Protein AF-A0A4Y2H5T5-F1 (afdb_monomer_lite)

Secondary structure (DSSP, 8-state):
------------TTS---HHHHHHHHHHHHHHHHHHHHHHHHHHHHTS---HHHHHHHHHHHHHHHHHHHHH-HHHHHHHHHHHHHTTSHHHHHHHHHHHHHHHIIIIIHHHHHHHHHHHHHHHHHHHHHHHHHHHHHHHHHHHHHHHHHHHHHHHHHHHHHHHHHHHHHHHHHHHHHHHHHHHHHHHHHHHHHHHHHHHHH--HHHHHHHHHHHHHHHHHHHHGGGGGGGHHHHHHGGGGGGGG-SSHHHHHHHHHHHHHTT-

InterPro domains:
  IPR051856 Cell Surface Receptor and E3 Ligase Protein [PTHR21041] (10-246)

Organism: Araneus ventricosus (NCBI:txid182803)

Foldseek 3Di:
DDDDDDDPPPPDVQDDDPPVVLQVQLVVQLVVLQVVLVVQLCCCCPLVVDDNVVSVVVSVVSSVVRNVCSNPPSVSVNVVVVVVVCCVPPVVVVVVVVSVVSNCVVPVVVVVVVVVVVVVVVVVVVVVVVVVVVVVVVCVVCVVVVVVVVVVVVVVVVVVVVVVVVVVVVVVVVVVVVVVVVVVVVVVVVVVVVQVVCCVVQNAQLVNLLVVLVVVLVVLCVPCPPPSVVSVVSVVVNVVSVVSVDDPPPVVVVVVVVVVVVVD

pLDDT: mean 83.96, std 14.98, range [32.62, 98.38]

Sequence (264 aa):
MLPGHRSGVSRRPCLAGSFENLTLRSFLGFLLGLLLTTAIFFFLLYQLNCSPRITTFICCVLGVILTNGLAFKPEVRCIVLLALPSLFSSRGRTVLIAYTYILVMSGPVKNALRNANVLVNSLNCGQEIVIKQTKAIMKSIFAPLIAIVDVMRDILKALKEFARMMKEAFIAIRDLFLEIINAIKVVFQWLHSIVEVCTSKYGSPYQRCTKAFDDAIDDCEQKMGVFKFLCQIVTAVKFVCEIARSEYTEFVIFLTWELLIFLF

Structure (mmCIF, N/CA/C/O backbone):
data_AF-A0A4Y2H5T5-F1
#
_entry.id   AF-A0A4Y2H5T5-F1
#
loop_
_atom_site.group_PDB
_atom_site.id
_atom_site.type_symbol
_atom_site.label_atom_id
_atom_site.label_alt_id
_atom_site.label_comp_id
_atom_site.label_asym_id
_atom_site.label_entity_id
_atom_site.label_seq_id
_atom_site.pdbx_PDB_ins_code
_atom_site.Cartn_x
_atom_site.Cartn_y
_atom_site.Cartn_z
_atom_site.occupancy
_atom_site.B_iso_or_equiv
_atom_site.auth_seq_id
_atom_site.auth_comp_id
_atom_site.auth_asym_id
_atom_site.auth_atom_id
_atom_site.pdbx_PDB_model_num
ATOM 1 N N . MET A 1 1 ? 51.300 40.132 -73.624 1.00 33.47 1 MET A N 1
ATOM 2 C CA . MET A 1 1 ? 52.346 39.669 -72.688 1.00 33.47 1 MET A CA 1
ATOM 3 C C . MET A 1 1 ? 51.657 39.126 -71.438 1.00 33.47 1 MET A C 1
ATOM 5 O O . MET A 1 1 ? 50.679 39.717 -71.010 1.00 33.47 1 MET A O 1
ATOM 9 N N . LEU A 1 2 ? 52.108 37.941 -71.011 1.00 37.66 2 LEU A N 1
ATOM 10 C CA . LEU A 1 2 ? 51.620 36.967 -70.002 1.00 37.66 2 LEU A CA 1
ATOM 11 C C . LEU A 1 2 ? 51.353 37.522 -68.577 1.00 37.66 2 LEU A C 1
ATOM 13 O O . LEU A 1 2 ? 51.737 38.664 -68.344 1.00 37.66 2 LEU A O 1
ATOM 17 N N . PRO A 1 3 ? 50.894 36.720 -67.572 1.00 46.16 3 PRO A N 1
ATOM 18 C CA . PRO A 1 3 ? 50.358 35.330 -67.556 1.00 46.16 3 PRO A CA 1
ATOM 19 C C . PRO A 1 3 ? 49.021 35.204 -66.754 1.00 46.16 3 PRO A C 1
ATOM 21 O O . PRO A 1 3 ? 48.697 36.032 -65.919 1.00 46.16 3 PRO A O 1
ATOM 24 N N . GLY A 1 4 ? 48.136 34.227 -66.984 1.00 39.31 4 GLY A N 1
ATOM 25 C CA . GLY A 1 4 ? 48.247 32.854 -66.471 1.00 39.31 4 GLY A CA 1
ATOM 26 C C . GLY A 1 4 ? 47.478 32.633 -65.153 1.00 39.31 4 GLY A C 1
ATOM 27 O O . GLY A 1 4 ? 48.103 32.467 -64.109 1.00 39.31 4 GLY A O 1
ATOM 28 N N . HIS A 1 5 ? 46.137 32.558 -65.184 1.00 32.62 5 HIS A N 1
ATOM 29 C CA . HIS A 1 5 ? 45.378 32.067 -64.024 1.00 32.62 5 HIS A CA 1
ATOM 30 C C . HIS A 1 5 ? 45.248 30.545 -64.096 1.00 32.62 5 HIS A C 1
ATOM 32 O O . HIS A 1 5 ? 44.400 29.968 -64.774 1.00 32.62 5 HIS A O 1
ATOM 38 N N . ARG A 1 6 ? 46.201 29.923 -63.408 1.00 38.50 6 ARG A N 1
ATOM 39 C CA . ARG A 1 6 ? 46.376 28.495 -63.183 1.00 38.50 6 ARG A CA 1
ATOM 40 C C . ARG A 1 6 ? 45.054 27.848 -62.758 1.00 38.50 6 ARG A C 1
ATOM 42 O O . ARG A 1 6 ? 44.401 28.289 -61.814 1.00 38.50 6 ARG A O 1
ATOM 49 N N . SER A 1 7 ? 44.708 26.785 -63.471 1.00 36.09 7 SER A N 1
ATOM 50 C CA . SER A 1 7 ? 43.613 25.858 -63.227 1.00 36.09 7 SER A CA 1
ATOM 51 C C . SER A 1 7 ? 43.514 25.513 -61.741 1.00 36.09 7 SER A C 1
ATOM 53 O O . SER A 1 7 ? 44.379 24.830 -61.188 1.00 36.09 7 SER A O 1
ATOM 55 N N . GLY A 1 8 ? 42.450 25.982 -61.091 1.00 34.34 8 GLY A N 1
ATOM 56 C CA . GLY A 1 8 ? 42.058 25.524 -59.767 1.00 34.34 8 GLY A CA 1
ATOM 57 C C . GLY A 1 8 ? 41.593 24.079 -59.870 1.00 34.34 8 GLY A C 1
ATOM 58 O O . GLY A 1 8 ? 40.408 23.810 -60.046 1.00 34.34 8 GLY A O 1
ATOM 59 N N . VAL A 1 9 ? 42.540 23.142 -59.805 1.00 40.91 9 VAL A N 1
ATOM 60 C CA . VAL A 1 9 ? 42.274 21.716 -59.623 1.00 40.91 9 VAL A CA 1
ATOM 61 C C . VAL A 1 9 ? 41.577 21.567 -58.274 1.00 40.91 9 VAL A C 1
ATOM 63 O O . VAL A 1 9 ? 42.212 21.406 -57.233 1.00 40.91 9 VAL A O 1
ATOM 66 N N . SER A 1 10 ? 40.248 21.647 -58.290 1.00 41.16 10 SER A N 1
ATOM 67 C CA . SER A 1 10 ? 39.410 21.127 -57.220 1.00 41.16 10 SER A CA 1
ATOM 68 C C . SER A 1 10 ? 39.734 19.639 -57.117 1.00 41.16 10 SER A C 1
ATOM 70 O O . SER A 1 10 ? 39.324 18.836 -57.959 1.00 41.16 10 SER A O 1
ATOM 72 N N . ARG A 1 11 ? 40.570 19.274 -56.137 1.00 48.78 11 ARG A N 1
ATOM 73 C CA . ARG A 1 11 ? 40.927 17.885 -55.838 1.00 48.78 11 ARG A CA 1
ATOM 74 C C . ARG A 1 11 ? 39.678 17.173 -55.322 1.00 48.78 11 ARG A C 1
ATOM 76 O O . ARG A 1 11 ? 39.472 17.047 -54.120 1.00 48.78 11 ARG A O 1
ATOM 83 N N . ARG A 1 12 ? 38.830 16.711 -56.242 1.00 57.84 12 ARG A N 1
ATOM 84 C CA . ARG A 1 12 ? 37.750 15.772 -55.934 1.00 57.84 12 ARG A CA 1
ATOM 85 C C . ARG A 1 12 ? 38.397 14.493 -55.376 1.00 57.84 12 ARG A C 1
ATOM 87 O O . ARG A 1 12 ? 39.287 13.955 -56.041 1.00 57.84 12 ARG A O 1
ATOM 94 N N . PRO A 1 13 ? 37.958 13.959 -54.221 1.00 53.84 13 PRO A N 1
ATOM 95 C CA . PRO A 1 13 ? 38.494 12.716 -53.643 1.00 53.84 13 PRO A CA 1
ATOM 96 C C . PRO A 1 13 ? 38.423 11.495 -54.583 1.00 53.84 13 PRO A C 1
ATOM 98 O O . PRO A 1 13 ? 39.094 10.494 -54.353 1.00 53.84 13 PRO A O 1
ATOM 101 N N . CYS A 1 14 ? 37.621 11.592 -55.648 1.00 59.56 14 CYS A N 1
ATOM 102 C CA . CYS A 1 14 ? 37.202 10.495 -56.516 1.00 59.56 14 CYS A CA 1
ATOM 103 C C . CYS A 1 14 ? 37.887 10.463 -57.898 1.00 59.56 14 CYS A C 1
ATOM 105 O O . CYS A 1 14 ? 37.489 9.655 -58.730 1.00 59.56 14 CYS 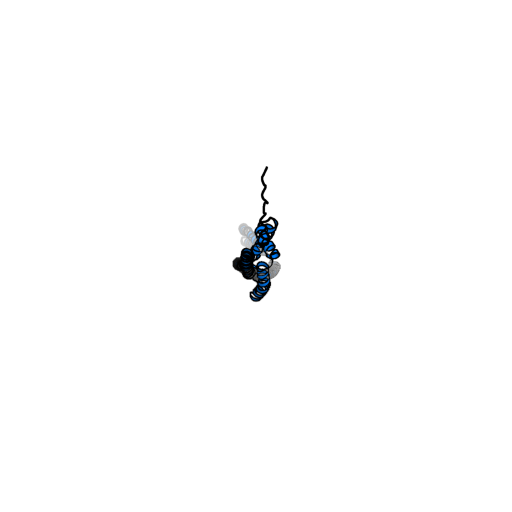A O 1
ATOM 107 N N . LEU A 1 15 ? 38.864 11.335 -58.195 1.00 60.47 15 LEU A N 1
ATOM 108 C CA . LEU A 1 15 ? 39.529 11.323 -59.510 1.00 60.47 15 LEU A CA 1
ATOM 109 C C . LEU A 1 15 ? 40.672 10.292 -59.574 1.00 60.47 15 LEU A C 1
ATOM 111 O O . LEU A 1 15 ? 41.395 10.108 -58.586 1.00 60.47 15 LEU A O 1
ATOM 115 N N . ALA A 1 16 ? 40.846 9.664 -60.744 1.00 56.44 16 ALA A N 1
ATOM 116 C CA . ALA A 1 16 ? 41.915 8.708 -61.035 1.00 56.44 16 ALA A CA 1
ATOM 117 C C . ALA A 1 16 ? 43.299 9.360 -60.850 1.00 56.44 16 ALA A C 1
ATOM 119 O O . ALA A 1 16 ? 43.597 10.389 -61.453 1.00 56.44 16 ALA A O 1
ATOM 120 N N . GLY A 1 17 ? 44.116 8.789 -59.961 1.00 61.81 17 GLY A N 1
ATOM 121 C CA . GLY A 1 17 ? 45.504 9.198 -59.725 1.00 61.81 17 GLY A CA 1
ATOM 122 C C . GLY A 1 17 ? 46.498 8.190 -60.308 1.00 61.81 17 GLY A C 1
ATOM 123 O O . GLY A 1 17 ? 46.091 7.200 -60.907 1.00 61.81 17 GLY A O 1
ATOM 124 N N . SER A 1 18 ? 47.796 8.423 -60.090 1.00 68.94 18 SER A N 1
ATOM 125 C CA . SER A 1 18 ? 48.860 7.444 -60.381 1.00 68.94 18 SER A CA 1
ATOM 126 C C . SER A 1 18 ? 48.595 6.082 -59.706 1.00 68.94 18 SER A C 1
ATOM 128 O O . SER A 1 18 ? 47.898 6.024 -58.688 1.00 68.94 18 SER A O 1
ATOM 130 N N . PHE A 1 19 ? 49.167 4.998 -60.241 1.00 68.31 19 PHE A N 1
ATOM 131 C CA . PHE A 1 19 ? 48.976 3.615 -59.772 1.00 68.31 19 PHE A CA 1
ATOM 132 C C . PHE A 1 19 ? 49.226 3.451 -58.260 1.00 68.31 19 PHE A C 1
ATOM 134 O O . PHE A 1 19 ? 48.427 2.831 -57.560 1.00 68.31 19 PHE A O 1
ATOM 141 N N . GLU A 1 20 ? 50.256 4.106 -57.720 1.00 73.00 20 GLU A N 1
ATOM 142 C CA . GLU A 1 20 ? 50.589 4.089 -56.284 1.00 73.00 20 GLU A CA 1
ATOM 143 C C . GLU A 1 20 ? 49.472 4.680 -55.405 1.00 73.00 20 GLU A C 1
ATOM 145 O O . GLU A 1 20 ? 49.125 4.147 -54.350 1.00 73.00 20 GLU A O 1
ATOM 150 N N . ASN A 1 21 ? 48.845 5.761 -55.871 1.00 77.94 21 ASN A N 1
ATOM 151 C CA . ASN A 1 21 ? 47.750 6.436 -55.175 1.00 77.94 21 ASN A CA 1
ATOM 152 C C . ASN A 1 21 ? 46.460 5.596 -55.222 1.00 77.94 21 ASN A C 1
ATOM 154 O O . ASN A 1 21 ? 45.664 5.623 -54.285 1.00 77.94 21 ASN A O 1
ATOM 158 N N . LEU A 1 22 ? 46.254 4.813 -56.287 1.00 78.31 22 LEU A N 1
ATOM 159 C CA . LEU A 1 22 ? 45.119 3.896 -56.389 1.00 78.31 22 LEU A CA 1
ATOM 160 C C . LEU A 1 22 ? 45.234 2.745 -55.380 1.00 78.31 22 LEU A C 1
ATOM 162 O O . LEU A 1 22 ? 44.272 2.479 -54.656 1.00 78.31 22 LEU A O 1
ATOM 166 N N . THR A 1 23 ? 46.406 2.112 -55.287 1.00 81.88 23 THR A N 1
ATOM 167 C CA . THR A 1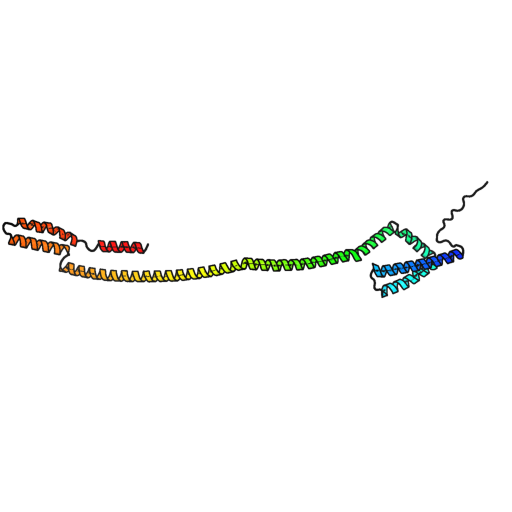 23 ? 46.669 1.012 -54.343 1.00 81.88 23 THR A CA 1
ATOM 168 C C . THR A 1 23 ? 46.519 1.474 -52.894 1.00 81.88 23 THR A C 1
ATOM 170 O O . THR A 1 23 ? 45.797 0.844 -52.118 1.00 81.88 23 THR A O 1
ATOM 173 N N . LEU A 1 24 ? 47.092 2.633 -52.548 1.00 85.44 24 LEU A N 1
ATOM 174 C CA . LEU A 1 24 ? 46.975 3.218 -51.209 1.00 85.44 24 LEU A CA 1
ATOM 175 C C . LEU A 1 24 ? 45.513 3.522 -50.832 1.00 85.44 24 LEU A C 1
ATOM 177 O O . LEU A 1 24 ? 45.068 3.195 -49.733 1.00 85.44 24 LEU A O 1
ATOM 181 N N . ARG A 1 25 ? 44.729 4.107 -51.749 1.00 84.12 25 ARG A N 1
ATOM 182 C CA . ARG A 1 25 ? 43.304 4.416 -51.517 1.00 84.12 25 ARG A CA 1
ATOM 183 C C . ARG A 1 25 ? 42.445 3.168 -51.360 1.00 84.12 25 ARG A C 1
ATOM 185 O O . ARG A 1 25 ? 41.471 3.201 -50.614 1.00 84.12 25 ARG A O 1
ATOM 192 N N . SER A 1 26 ? 42.745 2.103 -52.098 1.00 86.44 26 SER A N 1
ATOM 193 C CA . SER A 1 26 ? 42.028 0.825 -51.999 1.00 86.44 26 SER A CA 1
ATOM 194 C C . SER A 1 26 ? 42.320 0.130 -50.672 1.00 86.44 26 SER A C 1
ATOM 196 O O . SER A 1 26 ? 41.392 -0.333 -50.016 1.00 86.44 26 SER A O 1
ATOM 198 N N . PHE A 1 27 ? 43.576 0.161 -50.221 1.00 90.00 27 PHE A N 1
ATOM 199 C CA . PHE A 1 27 ? 43.967 -0.341 -48.905 1.00 90.00 27 PHE A CA 1
ATOM 200 C C . PHE A 1 27 ? 43.304 0.443 -47.760 1.00 90.00 27 PHE A C 1
ATOM 202 O O . PHE A 1 27 ? 42.704 -0.150 -46.865 1.00 90.00 27 PHE A O 1
ATOM 209 N N . LEU A 1 28 ? 43.320 1.780 -47.828 1.00 89.19 28 LEU A N 1
ATOM 210 C CA . LEU A 1 28 ? 42.624 2.645 -46.866 1.00 89.19 28 LEU A CA 1
ATOM 211 C C . LEU A 1 28 ? 41.106 2.412 -46.865 1.00 89.19 28 LEU A C 1
ATOM 213 O O . LEU A 1 28 ? 40.489 2.383 -45.804 1.00 89.19 28 LEU A O 1
ATOM 217 N N . GLY A 1 29 ? 40.503 2.217 -48.041 1.00 90.06 29 GLY A N 1
ATOM 218 C CA . GLY A 1 29 ? 39.084 1.887 -48.173 1.00 90.06 29 GLY A CA 1
ATOM 219 C C . GLY A 1 29 ? 38.732 0.536 -47.548 1.00 90.06 29 GLY A C 1
ATOM 220 O O . GLY A 1 29 ? 37.745 0.439 -46.824 1.00 90.06 29 GLY A O 1
ATOM 221 N N . PHE A 1 30 ? 39.564 -0.485 -47.762 1.00 91.94 30 PHE A N 1
ATOM 222 C CA . PHE A 1 30 ? 39.400 -1.802 -47.146 1.00 91.94 30 PHE A CA 1
ATOM 223 C C . PHE A 1 30 ? 39.485 -1.734 -45.613 1.00 91.94 30 PHE A C 1
ATOM 225 O O . PHE A 1 30 ? 38.595 -2.237 -44.926 1.00 91.94 30 PHE A O 1
ATOM 232 N N . LEU A 1 31 ? 40.498 -1.041 -45.077 1.00 93.38 31 LEU A N 1
ATOM 233 C CA . LEU A 1 31 ? 40.640 -0.786 -43.639 1.00 93.38 31 LEU A CA 1
ATOM 234 C C . LEU A 1 31 ? 39.423 -0.049 -43.068 1.00 93.38 31 LEU A C 1
ATOM 236 O O . LEU A 1 31 ? 38.877 -0.460 -42.046 1.00 93.38 31 LEU A O 1
ATOM 240 N N . LEU A 1 32 ? 38.956 1.004 -43.746 1.00 91.19 32 LEU A N 1
ATOM 241 C CA . LEU A 1 32 ? 37.763 1.748 -43.338 1.00 91.19 32 LEU A CA 1
ATOM 242 C C . LEU A 1 32 ? 36.509 0.861 -43.352 1.00 91.19 32 LEU A C 1
ATOM 244 O O . LEU A 1 32 ? 35.698 0.933 -42.432 1.00 91.19 32 LEU A O 1
ATOM 248 N N . GLY A 1 33 ? 36.361 -0.006 -44.353 1.00 92.81 33 GLY A N 1
ATOM 249 C CA . GLY A 1 33 ? 35.264 -0.969 -44.430 1.00 92.81 33 GLY A CA 1
ATOM 250 C C . GLY A 1 33 ? 35.284 -1.989 -43.286 1.00 92.81 33 GLY A C 1
ATOM 251 O O . GLY A 1 33 ? 34.231 -2.281 -42.715 1.00 92.81 33 GLY A O 1
ATOM 252 N N . LEU A 1 34 ? 36.466 -2.488 -42.903 1.00 93.81 34 LEU A N 1
ATOM 253 C CA . LEU A 1 34 ? 36.627 -3.397 -41.760 1.00 93.81 34 LEU A CA 1
ATOM 254 C C . LEU A 1 34 ? 36.276 -2.703 -40.441 1.00 93.81 34 LEU A C 1
ATOM 256 O O . LEU A 1 34 ? 35.528 -3.255 -39.632 1.00 93.81 34 LEU A O 1
ATOM 260 N N . LEU A 1 35 ? 36.757 -1.473 -40.244 1.00 94.12 35 LEU A N 1
ATOM 261 C CA . LEU A 1 35 ? 36.432 -0.664 -39.068 1.00 94.12 35 LEU A CA 1
ATOM 262 C C . LEU A 1 35 ? 34.927 -0.381 -38.970 1.00 94.12 35 LEU A C 1
ATOM 264 O O . LEU A 1 35 ? 34.340 -0.581 -37.908 1.00 94.12 35 LEU A O 1
ATOM 268 N N . LEU A 1 36 ? 34.279 0.019 -40.070 1.00 91.31 36 LEU A N 1
ATOM 269 C CA . LEU A 1 36 ? 32.835 0.279 -40.103 1.00 91.31 36 LEU A CA 1
ATOM 270 C C . LEU A 1 36 ? 32.016 -0.983 -39.816 1.00 91.31 36 LEU A C 1
ATOM 272 O O . LEU A 1 36 ? 31.077 -0.936 -39.027 1.00 91.31 36 LEU A O 1
ATOM 276 N N . THR A 1 37 ? 32.392 -2.118 -40.404 1.00 94.19 37 THR A N 1
ATOM 277 C CA . THR A 1 37 ? 31.732 -3.410 -40.149 1.00 94.19 37 THR A CA 1
ATOM 278 C C . THR A 1 37 ? 31.844 -3.801 -38.679 1.00 94.19 37 THR A C 1
ATOM 280 O O . THR A 1 37 ? 30.862 -4.222 -38.068 1.00 94.19 37 THR A O 1
ATOM 283 N N . THR A 1 38 ? 33.025 -3.605 -38.093 1.00 92.69 38 THR A N 1
ATOM 284 C CA . THR A 1 38 ? 33.278 -3.873 -36.675 1.00 92.69 38 THR A CA 1
ATOM 285 C C . THR A 1 38 ? 32.429 -2.955 -35.791 1.00 92.69 38 THR A C 1
ATOM 287 O O . THR A 1 38 ? 31.764 -3.428 -34.874 1.00 92.69 38 THR A O 1
ATOM 290 N N . ALA A 1 39 ? 32.357 -1.657 -36.102 1.00 91.75 39 ALA A N 1
ATOM 291 C CA . ALA A 1 39 ? 31.503 -0.708 -35.386 1.00 91.75 39 ALA A CA 1
ATOM 292 C C . ALA A 1 39 ? 30.010 -1.084 -35.463 1.00 91.75 39 ALA A C 1
ATOM 294 O O . ALA A 1 39 ? 29.318 -1.043 -34.446 1.00 91.75 39 ALA A O 1
ATOM 295 N N . ILE A 1 40 ? 29.520 -1.509 -36.635 1.00 90.31 40 ILE A N 1
ATOM 296 C CA . ILE A 1 40 ? 28.140 -1.991 -36.820 1.00 90.31 40 ILE A CA 1
ATOM 297 C C . ILE A 1 40 ? 27.888 -3.263 -35.997 1.00 90.31 40 ILE A C 1
ATOM 299 O O . ILE A 1 40 ? 26.839 -3.383 -35.370 1.00 90.31 40 ILE A O 1
ATOM 303 N N . PHE A 1 41 ? 28.845 -4.191 -35.944 1.00 91.75 41 PHE A N 1
ATOM 304 C CA . PHE A 1 41 ? 28.740 -5.409 -35.137 1.00 91.75 41 PHE A CA 1
ATOM 305 C C . PHE A 1 41 ? 28.596 -5.101 -33.640 1.00 91.75 41 PHE A C 1
ATOM 307 O O . PHE A 1 41 ? 27.660 -5.583 -32.999 1.00 91.75 41 PHE A O 1
ATOM 314 N N . PHE A 1 42 ? 29.460 -4.236 -33.096 1.00 90.38 42 PHE A N 1
ATOM 315 C CA . PHE A 1 42 ? 29.348 -3.774 -31.709 1.00 90.38 42 PHE A CA 1
ATOM 316 C C . PHE A 1 42 ? 28.023 -3.037 -31.465 1.00 90.38 42 PHE A C 1
ATOM 318 O O . PHE A 1 42 ? 27.354 -3.272 -30.462 1.00 90.38 42 PHE A O 1
ATOM 325 N N . PHE A 1 43 ? 27.589 -2.190 -32.396 1.00 87.69 43 PHE A N 1
ATOM 326 C CA . PHE A 1 43 ? 26.316 -1.486 -32.285 1.00 87.69 43 PHE A CA 1
ATOM 327 C C . PHE A 1 43 ? 25.116 -2.444 -32.204 1.00 87.69 43 PHE A C 1
ATOM 329 O O . PHE A 1 43 ? 24.282 -2.319 -31.310 1.00 87.69 43 PHE A O 1
ATOM 336 N N . LEU A 1 44 ? 25.036 -3.431 -33.098 1.00 88.06 44 LEU A N 1
ATOM 337 C CA . LEU A 1 44 ? 23.929 -4.390 -33.133 1.00 88.06 44 LEU A CA 1
ATOM 338 C C . LEU A 1 44 ? 23.901 -5.308 -31.903 1.00 88.06 44 LEU A C 1
ATOM 340 O O . LEU A 1 44 ? 22.822 -5.607 -31.388 1.00 88.06 44 LEU A O 1
ATOM 344 N N . LEU A 1 45 ? 25.071 -5.733 -31.414 1.00 89.12 45 LEU A N 1
ATOM 345 C CA . LEU A 1 45 ? 25.162 -6.555 -30.207 1.00 89.12 45 LEU A CA 1
ATOM 346 C C . LEU A 1 45 ? 24.812 -5.778 -28.940 1.00 89.12 45 LEU A C 1
ATOM 348 O O . LEU A 1 45 ? 24.022 -6.259 -28.137 1.00 89.12 45 LEU A O 1
ATOM 352 N N . TYR A 1 46 ? 25.394 -4.595 -28.744 1.00 84.31 46 TYR A N 1
ATOM 353 C CA . TYR A 1 46 ? 25.287 -3.895 -27.465 1.00 84.31 46 TYR A CA 1
ATOM 354 C C . TYR A 1 46 ? 24.090 -2.942 -27.394 1.00 84.31 46 TYR A C 1
ATOM 356 O O . TYR A 1 46 ? 23.464 -2.852 -26.343 1.00 84.31 46 TYR A O 1
ATOM 364 N N . GLN A 1 47 ? 23.743 -2.253 -28.488 1.00 83.12 47 GLN A N 1
ATOM 365 C CA . GLN A 1 47 ? 22.670 -1.248 -28.479 1.00 83.12 47 GLN A CA 1
ATOM 366 C C . GLN A 1 47 ? 21.308 -1.834 -28.842 1.00 83.12 47 GLN A C 1
ATOM 368 O O . GLN A 1 47 ? 20.305 -1.500 -28.214 1.00 83.12 47 GLN A O 1
ATOM 373 N N . LEU A 1 48 ? 21.263 -2.721 -29.841 1.00 79.38 48 LEU A N 1
ATOM 374 C CA . LEU A 1 48 ? 20.022 -3.394 -30.246 1.00 79.38 48 LEU A CA 1
ATOM 375 C C . LEU A 1 48 ? 19.787 -4.720 -29.512 1.00 79.38 48 LEU A C 1
ATOM 377 O O . LEU A 1 48 ? 18.687 -5.264 -29.598 1.00 79.38 48 LEU A O 1
ATOM 381 N N . ASN A 1 49 ? 20.788 -5.223 -28.778 1.00 83.38 49 ASN A N 1
ATOM 382 C CA . ASN A 1 49 ? 20.718 -6.464 -28.003 1.00 83.38 49 ASN A CA 1
ATOM 383 C C . ASN A 1 49 ? 20.205 -7.658 -28.834 1.00 83.38 49 ASN A C 1
ATOM 385 O O . ASN A 1 49 ? 19.442 -8.505 -28.362 1.00 83.38 49 ASN A O 1
ATOM 389 N N . CYS A 1 50 ? 20.581 -7.689 -30.116 1.00 81.31 50 CYS A N 1
ATOM 390 C CA . CYS A 1 50 ? 20.205 -8.759 -31.027 1.00 81.31 50 CYS A CA 1
ATOM 391 C C . CYS A 1 50 ? 20.942 -10.057 -30.676 1.00 81.31 50 CYS A C 1
ATOM 393 O O . CYS A 1 50 ? 22.067 -10.047 -30.176 1.00 81.31 50 CY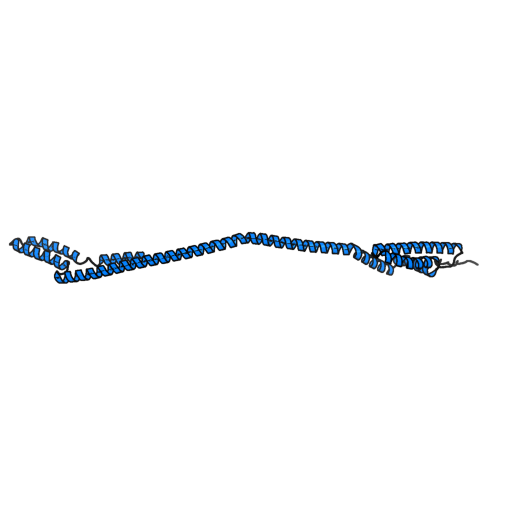S A O 1
ATOM 395 N N . SER A 1 51 ? 20.325 -11.198 -31.003 1.00 90.38 51 SER A N 1
ATOM 396 C CA . SER A 1 51 ? 20.947 -12.510 -30.800 1.00 90.38 51 SER A CA 1
ATOM 397 C C . SER A 1 51 ? 22.315 -12.585 -31.495 1.00 90.38 51 SER A C 1
ATOM 399 O O . SER A 1 51 ? 22.397 -12.278 -32.690 1.00 90.38 51 SER A O 1
ATOM 401 N N . PRO A 1 52 ? 23.375 -13.060 -30.812 1.00 89.38 52 PRO A N 1
ATOM 402 C CA . PRO A 1 52 ? 24.734 -13.034 -31.349 1.00 89.38 52 PRO A CA 1
ATOM 403 C C . PRO A 1 52 ? 24.876 -13.826 -32.651 1.00 89.38 52 PRO A C 1
ATOM 405 O O . PRO A 1 52 ? 25.633 -13.435 -33.531 1.00 89.38 52 PRO A O 1
ATOM 408 N N . ARG A 1 53 ? 24.092 -14.897 -32.827 1.00 90.50 53 ARG A N 1
ATOM 409 C CA . ARG A 1 53 ? 24.098 -15.700 -34.060 1.00 90.50 53 ARG A CA 1
ATOM 410 C C . ARG A 1 53 ? 23.578 -14.925 -35.273 1.00 90.50 53 ARG A C 1
ATOM 412 O O . ARG A 1 53 ? 24.172 -14.999 -36.344 1.00 90.50 53 ARG A O 1
ATOM 419 N N . ILE A 1 54 ? 22.495 -14.168 -35.100 1.00 89.88 54 ILE A N 1
ATOM 420 C CA . ILE A 1 54 ? 21.874 -13.386 -36.178 1.00 89.88 54 ILE A CA 1
ATOM 421 C C . ILE A 1 54 ? 22.761 -12.185 -36.518 1.00 89.88 54 ILE A C 1
ATOM 423 O O . ILE A 1 54 ? 23.017 -11.921 -37.692 1.00 89.88 54 ILE A O 1
ATOM 427 N N . THR A 1 55 ? 23.290 -11.506 -35.497 1.00 92.94 55 THR A N 1
ATOM 428 C CA . THR A 1 55 ? 24.185 -10.358 -35.675 1.00 92.94 55 THR A CA 1
ATOM 429 C C . THR A 1 55 ? 25.452 -10.736 -36.436 1.00 92.94 55 THR A C 1
ATOM 431 O O . THR A 1 55 ? 25.807 -10.051 -37.392 1.00 92.94 55 THR A O 1
ATOM 434 N N . THR A 1 56 ? 26.096 -11.857 -36.090 1.00 92.25 56 THR A N 1
ATOM 435 C CA . THR A 1 56 ? 27.273 -12.347 -36.824 1.00 92.25 56 THR A CA 1
ATOM 436 C C . THR A 1 56 ? 26.940 -12.644 -38.282 1.00 92.25 56 THR A C 1
ATOM 438 O O . THR A 1 56 ? 27.667 -12.201 -39.165 1.00 92.25 56 THR A O 1
ATOM 441 N N . PHE A 1 57 ? 25.825 -13.326 -38.563 1.00 93.88 57 PHE A N 1
ATOM 442 C CA . PHE A 1 57 ? 25.424 -13.633 -39.938 1.00 93.88 57 PHE A CA 1
ATOM 443 C C . PHE A 1 57 ? 25.208 -12.363 -40.781 1.00 93.88 57 PHE A C 1
ATOM 445 O O . PHE A 1 57 ? 25.772 -12.235 -41.868 1.00 93.88 57 PHE A O 1
ATOM 452 N N . ILE A 1 58 ? 24.461 -11.388 -40.252 1.00 92.00 58 ILE A N 1
ATOM 453 C CA . ILE A 1 58 ? 24.201 -10.106 -40.924 1.00 92.00 58 ILE A CA 1
ATOM 454 C C . ILE A 1 58 ? 25.506 -9.330 -41.149 1.00 92.00 58 ILE A C 1
ATOM 456 O O . ILE A 1 58 ? 25.749 -8.840 -42.252 1.00 92.00 58 ILE A O 1
ATOM 460 N N . CYS A 1 59 ? 26.369 -9.242 -40.134 1.00 93.69 59 CYS A N 1
ATOM 461 C CA . CYS A 1 59 ? 27.645 -8.537 -40.236 1.00 93.69 59 CYS A CA 1
ATOM 462 C C . CYS A 1 59 ? 28.643 -9.232 -41.165 1.00 93.69 59 CYS A C 1
ATOM 464 O O . CYS A 1 59 ? 29.413 -8.538 -41.817 1.00 93.69 59 CYS A O 1
ATOM 466 N N . CYS A 1 60 ? 28.625 -10.561 -41.285 1.00 94.19 60 CYS A N 1
ATOM 467 C CA . CYS A 1 60 ? 29.438 -11.266 -42.275 1.00 94.19 60 CYS A CA 1
ATOM 468 C C . CYS A 1 60 ? 29.017 -10.887 -43.700 1.00 94.19 60 CYS A C 1
ATOM 470 O O . CYS A 1 60 ? 29.861 -10.493 -44.502 1.00 94.19 60 CYS A O 1
ATOM 472 N N . VAL A 1 61 ? 27.715 -10.939 -44.005 1.00 94.75 61 VAL A N 1
ATOM 473 C CA . VAL A 1 61 ? 27.196 -10.605 -45.343 1.00 94.75 61 VAL A CA 1
ATOM 474 C C . VAL A 1 61 ? 27.425 -9.127 -45.668 1.00 94.75 61 VAL A C 1
ATOM 476 O O . VAL A 1 61 ? 28.036 -8.801 -46.687 1.00 94.75 61 VAL A O 1
ATOM 479 N N . LEU A 1 62 ? 26.997 -8.219 -44.785 1.00 93.25 62 LEU A N 1
ATOM 480 C CA . LEU A 1 62 ? 27.187 -6.777 -44.976 1.00 93.25 62 LEU A CA 1
ATOM 481 C C . LEU A 1 62 ? 28.664 -6.385 -44.964 1.00 93.25 62 LEU A C 1
ATOM 483 O O . LEU A 1 62 ? 29.068 -5.508 -45.720 1.00 93.25 62 LEU A O 1
ATOM 487 N N . GLY A 1 63 ? 29.474 -7.045 -44.141 1.00 94.06 63 GLY A N 1
ATOM 488 C CA . GLY A 1 63 ? 30.898 -6.783 -44.012 1.00 94.06 63 GLY A CA 1
ATOM 489 C C . GLY A 1 63 ? 31.663 -7.098 -45.281 1.00 94.06 63 GLY A C 1
ATOM 490 O O . GLY A 1 63 ? 32.449 -6.272 -45.736 1.00 94.06 63 GLY A O 1
ATOM 491 N N . VAL A 1 64 ? 31.387 -8.242 -45.911 1.00 93.94 64 VAL A N 1
ATOM 492 C CA . VAL A 1 64 ? 31.973 -8.589 -47.213 1.00 93.94 64 VAL A CA 1
ATOM 493 C C . VAL A 1 64 ? 31.571 -7.558 -48.270 1.00 93.94 64 VAL A C 1
ATOM 495 O O . VAL A 1 64 ? 32.424 -7.093 -49.022 1.00 93.94 64 VAL A O 1
ATOM 498 N N . ILE A 1 65 ? 30.305 -7.133 -48.302 1.00 93.19 65 ILE A N 1
ATOM 499 C CA . ILE A 1 65 ? 29.825 -6.140 -49.276 1.00 93.19 65 ILE A CA 1
ATOM 500 C C . ILE A 1 65 ? 30.481 -4.769 -49.046 1.00 93.19 65 ILE A C 1
ATOM 502 O O . ILE A 1 65 ? 30.976 -4.155 -49.993 1.00 93.19 65 ILE A O 1
ATOM 506 N N . LEU A 1 66 ? 30.521 -4.289 -47.801 1.00 91.69 66 LEU A N 1
ATOM 507 C CA . LEU A 1 66 ? 31.075 -2.981 -47.443 1.00 91.69 66 LEU A CA 1
ATOM 508 C C . LEU A 1 66 ? 32.590 -2.930 -47.644 1.00 91.69 66 LEU A C 1
ATOM 510 O O . LEU A 1 66 ? 33.089 -1.996 -48.267 1.00 91.69 66 LEU A O 1
ATOM 514 N N . THR A 1 67 ? 33.327 -3.934 -47.170 1.00 93.50 67 THR A N 1
ATOM 515 C CA . THR A 1 67 ? 34.792 -3.981 -47.309 1.00 93.50 67 THR A CA 1
ATOM 516 C C . THR A 1 67 ? 35.214 -4.014 -48.770 1.00 93.50 67 THR A C 1
ATOM 518 O O . THR A 1 67 ? 36.013 -3.178 -49.186 1.00 93.50 67 THR A O 1
ATOM 521 N N . ASN A 1 68 ? 34.626 -4.897 -49.582 1.00 91.56 68 ASN A N 1
ATOM 522 C CA . ASN A 1 68 ? 34.941 -4.976 -51.009 1.00 91.56 68 ASN A CA 1
ATOM 523 C C . ASN A 1 68 ? 34.432 -3.748 -51.783 1.00 91.56 68 ASN A C 1
ATOM 525 O O . ASN A 1 68 ? 35.123 -3.240 -52.669 1.00 91.56 68 ASN A O 1
ATOM 529 N N . GLY A 1 69 ? 33.261 -3.211 -51.426 1.00 91.12 69 GLY A N 1
ATOM 530 C CA . GLY A 1 69 ? 32.713 -1.992 -52.020 1.00 91.12 69 GLY A CA 1
ATOM 531 C C . GLY A 1 69 ? 33.630 -0.786 -51.807 1.00 91.12 69 GLY A C 1
ATOM 532 O O . GLY A 1 69 ? 33.981 -0.101 -52.768 1.00 91.12 69 GLY A O 1
ATOM 533 N N . LEU A 1 70 ? 34.102 -0.573 -50.577 1.00 89.75 70 LEU A N 1
ATOM 534 C CA . LEU A 1 70 ? 35.063 0.484 -50.260 1.00 89.75 70 LEU A CA 1
ATOM 535 C C . LEU A 1 70 ? 36.473 0.179 -50.785 1.00 89.75 70 LEU A C 1
ATOM 537 O O . LEU A 1 70 ? 37.234 1.110 -51.025 1.00 89.75 70 LEU A O 1
ATOM 541 N N . ALA A 1 71 ? 36.841 -1.083 -51.000 1.00 90.25 71 ALA A N 1
ATOM 542 C CA . ALA A 1 71 ? 38.165 -1.456 -51.496 1.00 90.25 71 ALA A CA 1
ATOM 543 C C . ALA A 1 71 ? 38.305 -1.383 -53.017 1.00 90.25 71 ALA A C 1
ATOM 545 O O . ALA A 1 71 ? 39.416 -1.181 -53.491 1.00 90.25 71 ALA A O 1
ATOM 546 N N . PHE A 1 72 ? 37.222 -1.485 -53.799 1.00 87.38 72 PHE A N 1
ATOM 547 C CA . PHE A 1 72 ? 37.308 -1.551 -55.269 1.00 87.38 72 PHE A CA 1
ATOM 548 C C . PHE A 1 72 ? 36.435 -0.529 -56.006 1.00 87.38 72 PHE A C 1
ATOM 550 O O . PHE A 1 72 ? 36.828 -0.080 -57.080 1.00 87.38 72 PHE A O 1
ATOM 557 N N . LYS A 1 73 ? 35.300 -0.086 -55.442 1.00 88.69 73 LYS A N 1
ATOM 558 C CA . LYS A 1 73 ? 34.376 0.823 -56.144 1.00 88.69 73 LYS A CA 1
ATOM 559 C C . LYS A 1 73 ? 34.549 2.285 -55.701 1.00 88.69 73 LYS A C 1
ATOM 561 O O . LYS A 1 73 ? 34.272 2.603 -54.544 1.00 88.69 73 LYS A O 1
ATOM 566 N N . PRO A 1 74 ? 34.959 3.209 -56.593 1.00 81.19 74 PRO A N 1
ATOM 567 C CA . PRO A 1 74 ? 35.163 4.615 -56.230 1.00 81.19 74 PRO A CA 1
ATOM 568 C C . PRO A 1 74 ? 33.855 5.329 -55.855 1.00 81.19 74 PRO A C 1
ATOM 570 O O . PRO A 1 74 ? 33.854 6.159 -54.951 1.00 81.19 74 PRO A O 1
ATOM 573 N N . GLU A 1 75 ? 32.733 4.966 -56.479 1.00 84.38 75 GLU A N 1
ATOM 574 C CA . GLU A 1 75 ? 31.403 5.515 -56.173 1.00 84.38 75 GLU A CA 1
ATOM 575 C C . GLU A 1 75 ? 31.000 5.246 -54.717 1.00 84.38 75 GLU A C 1
ATOM 577 O O . GLU A 1 75 ? 30.638 6.165 -53.983 1.00 84.38 75 GLU A O 1
ATOM 582 N N . VAL A 1 76 ? 31.153 3.994 -54.272 1.00 85.94 76 VAL A N 1
ATOM 583 C CA . VAL A 1 76 ? 30.830 3.559 -52.906 1.00 85.94 76 VAL A CA 1
ATOM 584 C C . VAL A 1 76 ? 31.724 4.266 -51.889 1.00 85.94 76 VAL A C 1
ATOM 586 O O . VAL A 1 76 ? 31.227 4.794 -50.894 1.00 85.94 76 VAL A O 1
ATOM 589 N N . ARG A 1 77 ? 33.035 4.352 -52.159 1.00 86.06 77 ARG A N 1
ATOM 590 C CA . ARG A 1 77 ? 33.977 5.097 -51.306 1.00 86.06 77 ARG A CA 1
ATOM 591 C C . ARG A 1 77 ? 33.550 6.544 -51.122 1.00 86.06 77 ARG A C 1
ATOM 593 O O . ARG A 1 77 ? 33.567 7.043 -50.001 1.00 86.06 77 ARG A O 1
ATOM 600 N N . CYS A 1 78 ? 33.177 7.215 -52.208 1.00 84.00 78 CYS A N 1
ATOM 601 C CA . CYS A 1 78 ? 32.825 8.625 -52.162 1.00 84.00 78 CYS A CA 1
ATOM 602 C C . CYS A 1 78 ? 31.516 8.863 -51.409 1.00 84.00 78 CYS A C 1
ATOM 604 O O . CYS A 1 78 ? 31.471 9.771 -50.584 1.00 84.00 78 CYS A O 1
ATOM 606 N N . ILE A 1 79 ? 30.499 8.018 -51.603 1.00 86.56 79 ILE A N 1
ATOM 607 C CA . ILE A 1 79 ? 29.244 8.091 -50.839 1.00 86.56 79 ILE A CA 1
ATOM 608 C C . ILE A 1 79 ? 29.512 7.925 -49.338 1.00 86.56 79 ILE A C 1
ATOM 610 O O . ILE A 1 79 ? 29.034 8.730 -48.545 1.00 86.56 79 ILE A O 1
ATOM 614 N N . VAL A 1 80 ? 30.315 6.936 -48.935 1.00 85.44 80 VAL A N 1
ATOM 615 C CA . VAL A 1 80 ? 30.592 6.675 -47.512 1.00 85.44 80 VAL A CA 1
ATOM 616 C C . VAL A 1 80 ? 31.486 7.752 -46.884 1.00 85.44 80 VAL A C 1
ATOM 618 O O . VAL A 1 80 ? 31.226 8.190 -45.764 1.00 85.44 80 VAL A O 1
ATOM 621 N N . LEU A 1 81 ? 32.486 8.259 -47.612 1.00 83.25 81 LEU A N 1
ATOM 622 C CA . LEU A 1 81 ? 33.314 9.385 -47.158 1.00 83.25 81 LEU A CA 1
ATOM 623 C C . LEU A 1 81 ? 32.519 10.692 -47.040 1.00 83.25 81 LEU A C 1
ATOM 625 O O . LEU A 1 81 ? 32.827 11.498 -46.169 1.00 83.25 81 LEU A O 1
ATOM 629 N N . LEU A 1 82 ? 31.499 10.896 -47.881 1.00 84.94 82 LEU A N 1
ATOM 630 C CA . LEU A 1 82 ? 30.556 12.017 -47.780 1.00 84.94 82 LEU A CA 1
ATOM 631 C C . LEU A 1 82 ? 29.497 11.794 -46.692 1.00 84.94 82 LEU A C 1
ATOM 633 O O . LEU A 1 82 ? 28.997 12.766 -46.123 1.00 84.94 82 LEU A O 1
ATOM 637 N N . ALA A 1 83 ? 29.185 10.540 -46.357 1.00 83.06 83 ALA A N 1
ATOM 638 C CA . ALA A 1 83 ? 28.251 10.215 -45.288 1.00 83.06 83 ALA A CA 1
ATOM 639 C C . ALA A 1 83 ? 28.771 10.699 -43.922 1.00 83.06 83 ALA A C 1
ATOM 641 O O . ALA A 1 83 ? 28.002 11.274 -43.154 1.00 83.06 83 ALA A O 1
ATOM 642 N N . LEU A 1 84 ? 30.076 10.567 -43.657 1.00 79.75 84 LEU A N 1
ATOM 643 C CA . LEU A 1 84 ? 30.714 11.022 -42.412 1.00 79.75 84 LEU A CA 1
ATOM 644 C C . LEU A 1 84 ? 30.456 12.510 -42.087 1.00 79.75 84 LEU A C 1
ATOM 646 O O . LEU A 1 84 ? 29.892 12.790 -41.029 1.00 79.75 84 LEU A O 1
ATOM 650 N N . PRO A 1 85 ? 30.784 13.484 -42.959 1.00 81.31 85 PRO A N 1
ATOM 651 C CA . PRO A 1 85 ? 30.460 14.886 -42.710 1.00 81.31 85 PRO A CA 1
ATOM 652 C C . PRO A 1 85 ? 28.949 15.158 -42.774 1.00 81.31 85 PRO A C 1
ATOM 654 O O . PRO A 1 85 ? 28.468 16.075 -42.109 1.00 81.31 85 PRO A O 1
ATOM 657 N N . SER A 1 86 ? 28.170 14.355 -43.513 1.00 81.94 86 SER A N 1
ATOM 658 C CA . SER A 1 86 ? 26.711 14.524 -43.582 1.00 81.94 86 SER A CA 1
ATOM 659 C C . SER A 1 86 ? 25.986 14.206 -42.266 1.00 81.94 86 SER A C 1
ATOM 661 O O . SER A 1 86 ? 24.921 14.773 -42.019 1.00 81.94 86 SER A O 1
ATOM 663 N N . LEU A 1 87 ? 26.577 13.395 -41.377 1.00 80.69 87 LEU A N 1
ATOM 664 C CA . LEU A 1 87 ? 26.046 13.152 -40.026 1.00 80.69 87 LEU A CA 1
ATOM 665 C C . LEU A 1 87 ? 25.999 14.432 -39.177 1.00 80.69 87 LEU A C 1
ATOM 667 O O . LEU A 1 87 ? 25.126 14.576 -38.324 1.00 80.69 87 LEU A O 1
ATOM 671 N N . PHE A 1 88 ? 26.883 15.393 -39.454 1.00 82.81 88 PHE A N 1
ATOM 672 C CA . PHE A 1 88 ? 26.912 16.693 -38.778 1.00 82.81 88 PHE A CA 1
ATOM 673 C C . PHE A 1 88 ? 26.017 17.752 -39.442 1.00 82.81 88 PHE A C 1
ATOM 675 O O . PHE A 1 88 ? 25.858 18.855 -38.907 1.00 82.81 88 PHE A O 1
ATOM 682 N N . SER A 1 89 ? 25.399 17.421 -40.580 1.00 90.44 89 SER A N 1
ATOM 683 C CA . SER A 1 89 ? 24.414 18.266 -41.261 1.00 90.44 89 SER A CA 1
ATOM 684 C C . SER A 1 89 ? 23.088 18.330 -40.490 1.00 90.44 89 SER A C 1
ATOM 686 O O . SER A 1 89 ? 22.831 17.518 -39.602 1.00 90.44 89 SER A O 1
ATOM 688 N N . SER A 1 90 ? 22.202 19.265 -40.850 1.00 88.00 90 SER A N 1
ATOM 689 C CA . SER A 1 90 ? 20.869 19.409 -40.241 1.00 88.00 90 SER A CA 1
ATOM 690 C C . SER A 1 90 ? 20.069 18.102 -40.265 1.00 88.00 90 SER A C 1
ATOM 692 O O . SER A 1 90 ? 19.497 17.719 -39.249 1.00 88.00 90 SER A O 1
ATOM 694 N N . ARG A 1 91 ? 20.104 17.370 -41.388 1.00 87.75 91 ARG A N 1
ATOM 695 C CA . ARG A 1 91 ? 19.447 16.058 -41.529 1.00 87.75 91 ARG A CA 1
ATOM 696 C C . ARG A 1 91 ? 20.109 14.968 -40.681 1.00 87.75 91 ARG A C 1
ATOM 698 O O . ARG A 1 91 ? 19.413 14.146 -40.094 1.00 87.75 91 ARG A O 1
ATOM 705 N N . GLY A 1 92 ? 21.439 14.976 -40.587 1.00 86.62 92 GLY A N 1
ATOM 706 C CA . GLY A 1 92 ? 22.192 14.027 -39.765 1.00 86.62 92 GLY A CA 1
ATOM 707 C C . GLY A 1 92 ? 21.921 14.200 -38.268 1.00 86.62 92 GLY A C 1
ATOM 708 O O . GLY A 1 92 ? 21.717 13.215 -37.561 1.00 86.62 92 GLY A O 1
ATOM 709 N N . ARG A 1 93 ? 21.785 15.449 -37.798 1.00 89.31 93 ARG A N 1
ATOM 710 C CA . ARG A 1 93 ? 21.392 15.754 -36.411 1.00 89.31 93 ARG A CA 1
ATOM 711 C C . ARG A 1 93 ? 20.036 15.156 -36.046 1.00 89.31 93 ARG A C 1
ATOM 713 O O . ARG A 1 93 ? 19.904 14.622 -34.951 1.00 89.31 93 ARG A O 1
ATOM 720 N N . THR A 1 94 ? 19.052 15.189 -36.945 1.00 92.06 94 THR A N 1
ATOM 721 C CA . THR A 1 94 ? 17.743 14.556 -36.709 1.00 92.06 94 THR A CA 1
ATOM 722 C C . THR A 1 94 ? 17.876 13.050 -36.480 1.00 92.06 94 THR A C 1
ATOM 724 O O . THR A 1 94 ? 17.272 12.517 -35.551 1.00 92.06 94 THR A O 1
ATOM 727 N N . VAL A 1 95 ? 18.712 12.369 -37.270 1.00 89.69 95 VAL A N 1
ATOM 728 C CA . VAL A 1 95 ? 18.984 10.931 -37.101 1.00 89.69 95 VAL A CA 1
ATOM 729 C C . VAL A 1 95 ? 19.700 10.656 -35.776 1.00 89.69 95 VAL A C 1
ATOM 731 O O . VAL A 1 95 ? 19.318 9.734 -35.060 1.00 89.69 95 VAL A O 1
ATOM 734 N N . LEU A 1 96 ? 20.688 11.477 -35.405 1.00 89.38 96 LEU A N 1
ATOM 735 C CA . LEU A 1 96 ? 21.383 11.354 -34.119 1.00 89.38 96 LEU A CA 1
ATOM 736 C C . LEU A 1 96 ? 20.440 11.562 -32.928 1.00 89.38 96 LEU A C 1
ATOM 738 O O . LEU A 1 96 ? 20.520 10.821 -31.955 1.00 89.38 96 LEU A O 1
ATOM 742 N N . ILE A 1 97 ? 19.516 12.522 -33.006 1.00 91.81 97 ILE A N 1
ATOM 743 C CA . ILE A 1 97 ? 18.508 12.754 -31.961 1.00 91.81 97 ILE A CA 1
ATOM 744 C C . ILE A 1 97 ? 17.564 11.550 -31.841 1.00 91.81 97 ILE A C 1
ATOM 746 O O . ILE A 1 97 ? 17.305 11.089 -30.729 1.00 91.81 97 ILE A O 1
ATOM 750 N N . ALA A 1 98 ? 17.090 11.003 -32.965 1.00 91.88 98 ALA A N 1
ATOM 751 C CA . ALA A 1 98 ? 16.263 9.796 -32.962 1.00 91.88 98 ALA A CA 1
ATOM 752 C C . ALA A 1 98 ? 17.010 8.599 -32.349 1.00 91.88 98 ALA A C 1
ATOM 754 O O . ALA A 1 98 ? 16.448 7.853 -31.549 1.00 91.88 98 ALA A O 1
ATOM 755 N N . TYR A 1 99 ? 18.300 8.453 -32.656 1.00 88.50 99 TYR A N 1
ATOM 756 C CA . TYR A 1 99 ? 19.146 7.435 -32.046 1.00 88.50 99 TYR A CA 1
ATOM 757 C C . TYR A 1 99 ? 19.308 7.634 -30.529 1.00 88.50 99 TYR A C 1
ATOM 759 O O . TYR A 1 99 ? 19.141 6.682 -29.767 1.00 88.50 99 TYR A O 1
ATOM 767 N N . THR A 1 100 ? 19.541 8.864 -30.064 1.00 91.25 100 THR A N 1
ATOM 768 C CA . THR A 1 100 ? 19.592 9.183 -28.627 1.00 91.25 100 THR A CA 1
ATOM 769 C C . THR A 1 100 ? 18.291 8.807 -27.918 1.00 91.25 100 THR A C 1
ATOM 771 O O . THR A 1 100 ? 18.331 8.264 -26.817 1.00 91.25 100 THR A O 1
ATOM 774 N N . TYR A 1 101 ? 17.134 9.025 -28.548 1.00 92.38 101 TYR A N 1
ATOM 775 C CA . TYR A 1 101 ? 15.849 8.607 -27.985 1.00 92.38 101 TYR A CA 1
ATOM 776 C C . TYR A 1 101 ? 15.756 7.085 -27.808 1.00 92.38 101 TYR A C 1
ATOM 778 O O . TYR A 1 101 ? 15.338 6.616 -26.750 1.00 92.38 101 TYR A O 1
ATOM 786 N N . ILE A 1 102 ? 16.207 6.310 -28.802 1.00 89.38 102 ILE A N 1
ATOM 787 C CA . ILE A 1 102 ? 16.262 4.842 -28.714 1.00 89.38 102 ILE A CA 1
ATOM 788 C C . ILE A 1 102 ? 17.167 4.406 -27.554 1.00 89.38 102 ILE A C 1
ATOM 790 O O . ILE A 1 102 ? 16.776 3.548 -26.765 1.00 89.38 102 ILE A O 1
ATOM 794 N N . LEU A 1 103 ? 18.341 5.028 -27.397 1.00 88.50 103 LEU A N 1
ATOM 795 C CA . LEU A 1 103 ? 19.251 4.733 -26.283 1.00 88.50 103 LEU A CA 1
ATOM 796 C C . LEU A 1 103 ? 18.619 5.018 -24.917 1.00 88.50 103 LEU A C 1
ATOM 798 O O . LEU A 1 103 ? 18.709 4.200 -23.999 1.00 88.50 103 LEU A O 1
ATOM 802 N N . VAL A 1 104 ? 17.955 6.168 -24.784 1.00 93.56 104 VAL A N 1
ATOM 803 C CA . VAL A 1 104 ? 17.271 6.565 -23.548 1.00 93.56 104 VAL A CA 1
ATOM 804 C C . VAL A 1 104 ? 16.128 5.598 -23.222 1.00 93.56 104 VAL A C 1
ATOM 806 O O . VAL A 1 104 ? 15.965 5.210 -22.062 1.00 93.56 104 VAL A O 1
ATOM 809 N N . MET A 1 105 ? 15.380 5.157 -24.235 1.00 90.19 105 MET A N 1
ATOM 810 C CA . MET A 1 105 ? 14.287 4.198 -24.068 1.00 90.19 105 MET A CA 1
ATOM 811 C C . MET A 1 105 ? 14.773 2.807 -23.649 1.00 90.19 105 MET A C 1
ATOM 813 O O . MET A 1 105 ? 14.217 2.209 -22.726 1.00 90.19 105 MET A O 1
ATOM 817 N N . SER A 1 106 ? 15.837 2.305 -24.276 1.00 86.44 106 SER A N 1
ATOM 818 C CA . SER A 1 106 ? 16.353 0.957 -24.017 1.00 86.44 106 SER A CA 1
ATOM 819 C C . SER A 1 106 ? 17.036 0.803 -22.652 1.00 86.44 106 SER A C 1
ATOM 821 O O . SER A 1 106 ? 17.042 -0.301 -22.104 1.00 86.44 106 SER A O 1
ATOM 823 N N . GLY A 1 107 ? 17.591 1.880 -22.083 1.00 87.88 107 GLY A N 1
ATOM 824 C CA . GLY A 1 107 ? 18.296 1.851 -20.796 1.00 87.88 107 GLY A CA 1
ATOM 825 C C . GLY A 1 107 ? 17.565 2.612 -19.680 1.00 87.88 107 GLY A C 1
ATOM 826 O O . GLY A 1 107 ? 16.808 1.995 -18.922 1.00 87.88 107 GLY A O 1
ATOM 827 N N . PRO A 1 108 ? 17.789 3.936 -19.543 1.00 94.12 108 PRO A N 1
ATOM 828 C CA . PRO A 1 108 ? 17.253 4.745 -18.446 1.00 94.12 108 PRO A CA 1
ATOM 829 C C . PRO A 1 108 ? 15.742 4.621 -18.225 1.00 94.12 108 PRO A C 1
ATOM 831 O O . PRO A 1 108 ? 15.311 4.422 -17.089 1.00 94.12 108 PRO A O 1
ATOM 834 N N . VAL A 1 109 ? 14.932 4.690 -19.287 1.00 95.81 109 VAL A N 1
ATOM 835 C CA . VAL A 1 109 ? 13.464 4.636 -19.162 1.00 95.81 109 VAL A CA 1
ATOM 836 C C . VAL A 1 109 ? 13.010 3.269 -18.667 1.00 95.81 109 VAL A C 1
ATOM 838 O O . VAL A 1 109 ? 12.197 3.187 -17.748 1.00 95.81 109 VAL A O 1
ATOM 841 N N . LYS A 1 110 ? 13.578 2.183 -19.200 1.00 93.62 110 LYS A N 1
ATOM 842 C CA . LYS A 1 110 ? 13.290 0.824 -18.727 1.00 93.62 110 LYS A CA 1
ATOM 843 C C . LYS A 1 110 ? 13.625 0.653 -17.241 1.00 93.62 110 LYS A C 1
ATOM 845 O O . LYS A 1 110 ? 12.867 0.017 -16.510 1.00 93.62 110 LYS A O 1
ATOM 850 N N . ASN A 1 111 ? 14.728 1.243 -16.780 1.00 96.06 111 ASN A N 1
ATOM 851 C CA . ASN A 1 111 ? 15.102 1.229 -15.367 1.00 96.06 111 ASN A CA 1
ATOM 852 C C . ASN A 1 111 ? 14.127 2.041 -14.498 1.00 96.06 111 ASN A C 1
ATOM 854 O O . ASN A 1 111 ? 13.680 1.559 -13.458 1.00 96.06 111 ASN A O 1
ATOM 858 N N . ALA A 1 112 ? 13.741 3.238 -14.944 1.00 97.50 112 ALA A N 1
ATOM 859 C CA . ALA A 1 112 ? 12.753 4.061 -14.251 1.00 97.50 112 ALA A CA 1
ATOM 860 C C . ALA A 1 112 ? 11.397 3.343 -14.136 1.00 97.50 112 ALA A C 1
ATOM 862 O O . ALA A 1 112 ? 10.815 3.298 -13.054 1.00 97.50 112 ALA A O 1
ATOM 863 N N . LEU A 1 113 ? 10.939 2.696 -15.213 1.00 97.38 113 LEU A N 1
ATOM 864 C CA . LEU A 1 113 ? 9.721 1.881 -15.213 1.00 97.38 113 LEU A CA 1
ATOM 865 C C . LEU A 1 113 ? 9.826 0.678 -14.269 1.00 97.38 113 LEU A C 1
ATOM 867 O O . LEU A 1 113 ? 8.859 0.338 -13.589 1.00 97.38 113 LEU A O 1
ATOM 871 N N . ARG A 1 114 ? 10.994 0.032 -14.185 1.00 97.62 114 ARG A N 1
ATOM 872 C CA . ARG A 1 114 ? 11.224 -1.047 -13.216 1.00 97.62 114 ARG A CA 1
ATOM 873 C C . ARG A 1 114 ? 11.113 -0.535 -11.780 1.00 97.62 114 ARG A C 1
ATOM 875 O O . ARG A 1 114 ? 10.420 -1.156 -10.981 1.00 97.62 114 ARG A O 1
ATOM 882 N N . ASN A 1 115 ? 11.743 0.594 -11.467 1.00 97.88 115 ASN A N 1
ATOM 883 C CA . ASN A 1 115 ? 11.668 1.200 -10.137 1.00 97.88 115 ASN A CA 1
ATOM 884 C C . ASN A 1 115 ? 10.242 1.637 -9.791 1.00 97.88 115 ASN A C 1
ATOM 886 O O . ASN A 1 115 ? 9.801 1.414 -8.669 1.00 97.88 115 ASN A O 1
ATOM 890 N N . ALA A 1 116 ? 9.499 2.188 -10.753 1.00 98.19 116 ALA A N 1
ATOM 891 C CA . ALA A 1 116 ? 8.092 2.529 -10.574 1.00 98.19 116 ALA A CA 1
ATOM 892 C C . ALA A 1 116 ? 7.242 1.287 -10.259 1.00 98.19 116 ALA A C 1
ATOM 894 O O . ALA A 1 116 ? 6.450 1.315 -9.325 1.00 98.19 116 ALA A O 1
ATOM 895 N N . ASN A 1 117 ? 7.452 0.171 -10.964 1.00 98.19 117 ASN A N 1
ATOM 896 C CA . ASN A 1 117 ? 6.762 -1.086 -10.659 1.00 98.19 117 ASN A CA 1
ATOM 897 C C . ASN A 1 117 ? 7.106 -1.619 -9.260 1.00 98.19 117 ASN A C 1
ATOM 899 O O . ASN A 1 117 ? 6.217 -2.049 -8.530 1.00 98.19 117 ASN A O 1
ATOM 903 N N . VAL A 1 118 ? 8.381 -1.567 -8.860 1.00 98.31 118 VAL A N 1
ATOM 904 C CA . VAL A 1 118 ? 8.793 -1.947 -7.499 1.00 98.31 118 VAL A CA 1
ATOM 905 C C . VAL A 1 118 ? 8.138 -1.036 -6.461 1.00 98.31 118 VAL A C 1
ATOM 907 O O . VAL A 1 118 ? 7.621 -1.536 -5.469 1.00 98.31 118 VAL A O 1
ATOM 910 N N . LEU A 1 119 ? 8.100 0.276 -6.701 1.00 98.25 119 LEU A N 1
ATOM 911 C CA . LEU A 1 119 ? 7.420 1.236 -5.833 1.00 98.25 119 LEU A CA 1
ATOM 912 C C . LEU A 1 119 ? 5.929 0.911 -5.695 1.00 98.25 119 LEU A C 1
ATOM 914 O O . LEU A 1 119 ? 5.436 0.842 -4.575 1.00 98.25 119 LEU A O 1
ATOM 918 N N . VAL A 1 120 ? 5.224 0.667 -6.803 1.00 98.38 120 VAL A N 1
ATOM 919 C CA . VAL A 1 120 ? 3.799 0.292 -6.791 1.00 98.38 120 VAL A CA 1
ATOM 920 C C . VAL A 1 120 ? 3.576 -0.990 -5.985 1.00 98.38 120 VAL A C 1
ATOM 922 O O . VAL A 1 120 ? 2.687 -1.036 -5.139 1.00 98.38 120 VAL A O 1
ATOM 925 N N . ASN A 1 121 ? 4.420 -2.007 -6.166 1.00 98.00 121 ASN A N 1
ATOM 926 C CA . ASN A 1 121 ? 4.328 -3.246 -5.391 1.00 98.00 121 ASN A CA 1
ATOM 927 C C . ASN A 1 121 ? 4.587 -3.021 -3.893 1.00 98.00 121 ASN A C 1
ATOM 929 O O . ASN A 1 121 ? 3.866 -3.560 -3.053 1.00 98.00 121 ASN A O 1
ATOM 933 N N . SER A 1 122 ? 5.576 -2.193 -3.547 1.00 98.06 122 SER A N 1
ATOM 934 C CA . SER A 1 122 ? 5.860 -1.811 -2.160 1.00 98.06 122 SER A CA 1
ATOM 935 C C . SER A 1 122 ? 4.703 -1.034 -1.531 1.00 98.06 122 SER A C 1
ATOM 937 O O . SER A 1 122 ? 4.373 -1.267 -0.370 1.00 98.06 122 SER A O 1
ATOM 939 N N . LEU A 1 123 ? 4.053 -0.149 -2.292 1.00 98.12 123 LEU A N 1
ATOM 940 C CA . LEU A 1 123 ? 2.872 0.586 -1.842 1.00 98.12 123 LEU A CA 1
ATOM 941 C C . LEU A 1 123 ? 1.692 -0.353 -1.577 1.00 98.12 123 LEU A C 1
ATOM 943 O O . LEU A 1 123 ? 1.061 -0.224 -0.534 1.00 98.12 123 LEU A O 1
ATOM 947 N N . ASN A 1 124 ? 1.438 -1.327 -2.454 1.00 98.31 124 ASN A N 1
ATOM 948 C CA . ASN A 1 124 ? 0.382 -2.324 -2.245 1.00 98.31 124 ASN A CA 1
ATOM 949 C C . ASN A 1 124 ? 0.616 -3.137 -0.957 1.00 98.31 124 ASN A C 1
ATOM 951 O O . ASN A 1 124 ? -0.303 -3.320 -0.161 1.00 98.31 124 ASN A O 1
ATOM 955 N N . CYS A 1 125 ? 1.859 -3.566 -0.707 1.00 97.38 125 CYS A N 1
ATOM 956 C CA . CYS A 1 125 ? 2.228 -4.244 0.541 1.00 97.38 125 CYS A CA 1
ATOM 957 C C . CYS A 1 125 ? 2.041 -3.328 1.766 1.00 97.38 125 CYS A C 1
ATOM 959 O O . CYS A 1 125 ? 1.453 -3.730 2.771 1.00 97.38 125 CYS A O 1
ATOM 961 N N . GLY A 1 126 ? 2.478 -2.068 1.670 1.00 97.50 126 GLY A N 1
ATOM 962 C CA . GLY A 1 126 ? 2.287 -1.072 2.725 1.00 97.50 126 GLY A CA 1
ATOM 963 C C . GLY A 1 126 ? 0.810 -0.831 3.047 1.00 97.50 126 GLY A C 1
ATOM 964 O O . GLY A 1 126 ? 0.434 -0.794 4.217 1.00 97.50 126 GLY A O 1
ATOM 965 N N . GLN A 1 127 ? -0.045 -0.741 2.027 1.00 98.00 127 GLN A N 1
ATOM 966 C CA . GLN A 1 127 ? -1.494 -0.618 2.197 1.00 98.00 127 GLN A CA 1
ATOM 967 C C . GLN A 1 127 ? -2.088 -1.827 2.924 1.00 98.00 127 GLN A C 1
ATOM 969 O O . GLN A 1 127 ? -2.895 -1.651 3.837 1.00 98.00 127 GLN A O 1
ATOM 974 N N . GLU A 1 128 ? -1.669 -3.046 2.578 1.00 97.62 128 GLU A N 1
ATOM 975 C CA . GLU A 1 128 ? -2.143 -4.256 3.252 1.00 97.62 128 GLU A CA 1
ATOM 976 C C . GLU A 1 128 ? -1.749 -4.276 4.738 1.00 97.62 128 GLU A C 1
ATOM 978 O O . GLU A 1 128 ? -2.575 -4.606 5.595 1.00 97.62 128 GLU A O 1
ATOM 983 N N . ILE A 1 129 ? -0.514 -3.873 5.063 1.00 97.69 129 ILE A N 1
ATOM 984 C CA . ILE A 1 129 ? -0.040 -3.756 6.450 1.00 97.69 129 ILE A CA 1
ATOM 985 C C . ILE A 1 129 ? -0.885 -2.739 7.221 1.00 97.69 129 ILE A C 1
ATOM 987 O O . ILE A 1 129 ? -1.369 -3.059 8.309 1.00 97.69 129 ILE A O 1
ATOM 991 N N . VAL A 1 130 ? -1.106 -1.549 6.651 1.00 98.00 130 VAL A N 1
ATOM 992 C CA . VAL A 1 130 ? -1.912 -0.492 7.280 1.00 98.00 130 VAL A CA 1
ATOM 993 C C . VAL A 1 130 ? -3.333 -0.987 7.541 1.00 98.00 130 VAL A C 1
ATOM 995 O O . VAL A 1 130 ? -3.802 -0.900 8.670 1.00 98.00 130 VAL A O 1
ATOM 998 N N . ILE A 1 131 ? -3.998 -1.597 6.555 1.00 97.69 131 ILE A N 1
ATOM 999 C CA . ILE A 1 131 ? -5.361 -2.130 6.720 1.00 97.69 131 ILE A CA 1
ATOM 1000 C C . ILE A 1 131 ? -5.413 -3.180 7.838 1.00 97.69 131 ILE A C 1
ATOM 1002 O O . ILE A 1 131 ? -6.303 -3.133 8.695 1.00 97.69 131 ILE A O 1
ATOM 1006 N N . LYS A 1 132 ? -4.462 -4.124 7.863 1.00 97.50 132 LYS A N 1
ATOM 1007 C CA . LYS A 1 132 ? -4.406 -5.169 8.897 1.00 97.50 132 LYS A CA 1
ATOM 1008 C C . LYS A 1 132 ? -4.193 -4.576 10.291 1.00 97.50 132 LYS A C 1
ATOM 1010 O O . LYS A 1 132 ? -4.905 -4.958 11.221 1.00 97.50 132 LYS A O 1
ATOM 1015 N N . GLN A 1 133 ? -3.262 -3.634 10.438 1.00 97.50 133 GLN A N 1
ATOM 1016 C CA . GLN A 1 133 ? -2.988 -2.977 11.717 1.00 97.50 133 GLN A CA 1
ATOM 1017 C C . GLN A 1 133 ? -4.158 -2.110 12.181 1.00 97.50 133 GLN A C 1
ATOM 1019 O O . GLN A 1 133 ? -4.579 -2.229 13.331 1.00 97.50 133 GLN A O 1
ATOM 1024 N N . THR A 1 134 ? -4.750 -1.304 11.298 1.00 97.19 134 THR A N 1
ATOM 1025 C CA . THR A 1 134 ? -5.928 -0.493 11.624 1.00 97.19 134 THR A CA 1
ATOM 1026 C C . THR A 1 134 ? -7.083 -1.372 12.090 1.00 97.19 134 THR A C 1
ATOM 1028 O O . THR A 1 134 ? -7.705 -1.064 13.103 1.00 97.19 134 THR A O 1
ATOM 1031 N N . LYS A 1 135 ? -7.338 -2.509 11.428 1.00 97.00 135 LYS A N 1
ATOM 1032 C CA . LYS A 1 135 ? -8.372 -3.458 11.864 1.00 97.00 135 LYS A CA 1
ATOM 1033 C C . LYS A 1 135 ? -8.075 -4.043 13.246 1.00 97.00 135 LYS A C 1
ATOM 1035 O O . LYS A 1 135 ? -8.997 -4.190 14.047 1.00 97.00 135 LYS A O 1
ATOM 1040 N N . ALA A 1 136 ? -6.816 -4.373 13.535 1.00 96.56 136 ALA A N 1
ATOM 1041 C CA . ALA A 1 136 ? -6.413 -4.874 14.847 1.00 96.56 136 ALA A CA 1
ATOM 1042 C C . ALA A 1 136 ? -6.629 -3.821 15.947 1.00 96.56 136 ALA A C 1
ATOM 1044 O O . ALA A 1 136 ? -7.246 -4.126 16.968 1.00 96.56 136 ALA A O 1
ATOM 1045 N N . ILE A 1 137 ? -6.208 -2.576 15.706 1.00 96.12 137 ILE A N 1
ATOM 1046 C CA . ILE A 1 137 ? -6.422 -1.448 16.624 1.00 96.12 137 ILE A CA 1
ATOM 1047 C C . ILE A 1 137 ? -7.920 -1.212 16.833 1.00 96.12 137 ILE A C 1
ATOM 1049 O O . ILE A 1 137 ? -8.382 -1.156 17.968 1.00 96.12 137 ILE A O 1
ATOM 1053 N N . MET A 1 138 ? -8.701 -1.155 15.751 1.00 95.62 138 MET A N 1
ATOM 1054 C CA . MET A 1 138 ? -10.148 -0.952 15.808 1.00 95.62 138 MET A CA 1
ATOM 1055 C C . MET A 1 138 ? -10.831 -2.061 16.616 1.00 95.62 138 MET A C 1
ATOM 1057 O O . MET A 1 138 ? -11.622 -1.774 17.511 1.00 95.62 138 MET A O 1
ATOM 1061 N N . LYS A 1 139 ? -10.467 -3.328 16.385 1.00 96.00 139 LYS A N 1
ATOM 1062 C CA . LYS A 1 139 ? -10.963 -4.453 17.188 1.00 96.00 139 LYS A CA 1
ATOM 1063 C C . LYS A 1 139 ? -10.621 -4.280 18.669 1.00 96.00 139 LYS A C 1
ATOM 1065 O O . LYS A 1 139 ? -11.480 -4.525 19.506 1.00 96.00 139 LYS A O 1
ATOM 1070 N N . SER A 1 140 ? -9.405 -3.841 18.990 1.00 95.56 140 SER A N 1
ATOM 1071 C CA . SER A 1 140 ? -8.977 -3.629 20.375 1.00 95.56 140 SER A CA 1
ATOM 1072 C C . SER A 1 140 ? -9.714 -2.470 21.059 1.00 95.56 140 SER A C 1
ATOM 1074 O O . SER A 1 140 ? -9.998 -2.564 22.248 1.00 95.56 140 SER A O 1
ATOM 1076 N N . ILE A 1 141 ? -10.061 -1.408 20.321 1.00 94.88 141 ILE A N 1
ATOM 1077 C CA . ILE A 1 141 ? -10.829 -0.257 20.831 1.00 94.88 141 ILE A CA 1
ATOM 1078 C C . ILE A 1 141 ? -12.297 -0.628 21.072 1.00 94.88 141 ILE A C 1
ATOM 1080 O O . ILE A 1 141 ? -12.871 -0.250 22.090 1.00 94.88 141 ILE A O 1
ATOM 1084 N N . PHE A 1 142 ? -12.917 -1.375 20.155 1.00 95.50 142 PHE A N 1
ATOM 1085 C CA . PHE A 1 142 ? -14.340 -1.719 20.256 1.00 95.50 142 PHE A CA 1
ATOM 1086 C C . PHE A 1 142 ? -14.624 -2.968 21.101 1.00 95.50 142 PHE A C 1
ATOM 1088 O O . PHE A 1 142 ? -15.742 -3.115 21.591 1.00 95.50 142 PHE A O 1
ATOM 1095 N N . ALA A 1 143 ? -13.641 -3.845 21.325 1.00 95.62 143 ALA A N 1
ATOM 1096 C CA . ALA A 1 143 ? -13.783 -5.006 22.208 1.00 95.62 143 ALA A CA 1
ATOM 1097 C C . ALA A 1 143 ? -14.341 -4.666 23.610 1.00 95.62 143 ALA A C 1
ATOM 1099 O O . ALA A 1 143 ? -15.325 -5.296 24.003 1.00 95.62 143 ALA A O 1
ATOM 1100 N N . PRO A 1 144 ? -13.803 -3.679 24.359 1.00 94.06 144 PRO A N 1
ATOM 1101 C CA . PRO A 1 144 ? -14.347 -3.333 25.673 1.00 94.06 144 PRO A CA 1
ATOM 1102 C C . PRO A 1 144 ? -15.770 -2.763 25.600 1.00 94.06 144 PRO A C 1
ATOM 1104 O O . PRO A 1 144 ? -16.573 -3.030 26.488 1.00 94.06 144 PRO A O 1
ATOM 1107 N N . LEU A 1 145 ? -16.116 -2.026 24.537 1.00 94.06 145 LEU A N 1
ATOM 1108 C CA . LEU A 1 145 ? -17.465 -1.476 24.362 1.00 94.06 145 LEU A CA 1
ATOM 1109 C C . LEU A 1 145 ? -18.514 -2.582 24.205 1.00 94.06 145 LEU A C 1
ATOM 1111 O O . LEU A 1 145 ? -19.566 -2.518 24.836 1.00 94.06 145 LEU A O 1
ATOM 1115 N N . ILE A 1 146 ? -18.214 -3.612 23.409 1.00 94.06 146 ILE A N 1
ATOM 1116 C CA . ILE A 1 146 ? -19.106 -4.768 23.239 1.00 94.06 146 ILE A CA 1
ATOM 1117 C C . ILE A 1 146 ? -19.288 -5.497 24.577 1.00 94.06 146 ILE A C 1
ATOM 1119 O O . ILE A 1 146 ? -20.419 -5.782 24.964 1.00 94.06 146 ILE A O 1
ATOM 1123 N N . ALA A 1 147 ? -18.198 -5.716 25.320 1.00 95.62 147 ALA A N 1
ATOM 1124 C CA . ALA A 1 147 ? -18.259 -6.364 26.628 1.00 95.62 147 ALA A CA 1
ATOM 1125 C C . ALA A 1 147 ? -19.116 -5.577 27.639 1.00 95.62 147 ALA A C 1
ATOM 1127 O O . ALA A 1 147 ? -19.923 -6.171 28.350 1.00 95.62 147 ALA A O 1
ATOM 1128 N N . ILE A 1 148 ? -18.998 -4.243 27.677 1.00 95.56 148 ILE A N 1
ATOM 1129 C CA . ILE A 1 148 ? -19.827 -3.392 28.547 1.00 95.56 148 ILE A CA 1
ATOM 1130 C C . ILE A 1 148 ? -21.312 -3.514 28.185 1.00 95.56 148 ILE A C 1
ATOM 1132 O O . ILE A 1 148 ? -22.148 -3.647 29.079 1.00 95.56 148 ILE A O 1
ATOM 1136 N N . VAL A 1 149 ? -21.651 -3.490 26.892 1.00 95.88 149 VAL A N 1
ATOM 1137 C CA . VAL A 1 149 ? -23.045 -3.623 26.437 1.00 95.88 149 VAL A CA 1
ATOM 1138 C C . VAL A 1 149 ? -23.641 -4.965 26.862 1.00 95.88 149 VAL A C 1
ATOM 1140 O O . VAL A 1 149 ? -24.796 -5.006 27.293 1.00 95.88 149 VAL A O 1
ATOM 1143 N N . ASP A 1 150 ? -22.871 -6.050 26.783 1.00 95.69 150 ASP A N 1
ATOM 1144 C CA . ASP A 1 150 ? -23.333 -7.368 27.221 1.00 95.69 150 ASP A CA 1
ATOM 1145 C C . ASP A 1 150 ? -23.556 -7.420 28.741 1.00 95.69 150 ASP A C 1
ATOM 1147 O O . ASP A 1 150 ? -24.624 -7.850 29.179 1.00 95.69 150 ASP A O 1
ATOM 1151 N N . VAL A 1 151 ? -22.638 -6.867 29.544 1.00 95.75 151 VAL A N 1
ATOM 1152 C CA . VAL A 1 151 ? -22.818 -6.759 31.005 1.00 95.75 151 VAL A CA 1
ATOM 1153 C C . VAL A 1 151 ? -24.053 -5.925 31.357 1.00 95.75 151 VAL A C 1
ATOM 1155 O O . VAL A 1 151 ? -24.855 -6.330 32.198 1.00 95.75 151 VAL A O 1
ATOM 1158 N N . MET A 1 152 ? -24.264 -4.781 30.695 1.00 94.88 152 MET A N 1
ATOM 1159 C CA . MET A 1 152 ? -25.462 -3.962 30.914 1.00 94.88 152 MET A CA 1
ATOM 1160 C C . MET A 1 152 ? -26.746 -4.723 30.573 1.00 94.88 152 MET A C 1
ATOM 1162 O O . MET A 1 152 ? -27.740 -4.604 31.291 1.00 94.88 152 MET A O 1
ATOM 1166 N N . ARG A 1 153 ? -26.740 -5.526 29.502 1.00 96.75 153 ARG A N 1
ATOM 1167 C CA . ARG A 1 153 ? -27.891 -6.358 29.131 1.00 96.75 153 ARG A CA 1
ATOM 1168 C C . ARG A 1 153 ? -28.210 -7.380 30.222 1.00 96.75 153 ARG A C 1
ATOM 1170 O O . ARG A 1 153 ? -29.386 -7.594 30.514 1.00 96.75 153 ARG A O 1
ATOM 1177 N N . ASP A 1 154 ? -27.197 -7.984 30.830 1.00 96.69 154 ASP A N 1
ATOM 1178 C CA . ASP A 1 154 ? -27.394 -8.965 31.897 1.00 96.69 154 ASP A CA 1
ATOM 1179 C C . ASP A 1 154 ? -27.864 -8.318 33.206 1.00 96.69 154 ASP A C 1
ATOM 1181 O O . ASP A 1 154 ? -28.783 -8.838 33.842 1.00 96.69 154 ASP A O 1
ATOM 1185 N N . ILE A 1 155 ? -27.360 -7.126 33.545 1.00 96.44 155 ILE A N 1
ATOM 1186 C CA . ILE A 1 155 ? -27.885 -6.324 34.664 1.00 96.44 155 ILE A CA 1
ATOM 1187 C C . ILE A 1 155 ? -29.366 -5.994 34.443 1.00 96.44 155 ILE A C 1
ATOM 1189 O O . ILE A 1 155 ? -30.178 -6.164 35.351 1.00 96.44 155 ILE A O 1
ATOM 1193 N N . LEU A 1 156 ? -29.750 -5.566 33.236 1.00 96.44 156 LEU A N 1
ATOM 1194 C CA . LEU A 1 156 ? -31.149 -5.269 32.913 1.00 96.44 156 LEU A CA 1
ATOM 1195 C C . LEU A 1 156 ? -32.051 -6.503 33.043 1.00 96.44 156 LEU A C 1
ATOM 1197 O O . LEU A 1 156 ? -33.177 -6.387 33.528 1.00 96.44 156 LEU A O 1
ATOM 1201 N N . LYS A 1 157 ? -31.571 -7.687 32.642 1.00 97.12 157 LYS A N 1
ATOM 1202 C CA . LYS A 1 157 ? -32.307 -8.944 32.845 1.00 97.12 157 LYS A CA 1
ATOM 1203 C C . LYS A 1 157 ? -32.476 -9.258 34.331 1.00 97.12 157 LYS A C 1
ATOM 1205 O O . LYS A 1 157 ? -33.591 -9.561 34.744 1.00 97.12 157 LYS A O 1
ATOM 1210 N N . ALA A 1 158 ? -31.410 -9.142 35.123 1.00 96.50 158 ALA A N 1
ATOM 1211 C CA . ALA A 1 158 ? -31.456 -9.388 36.563 1.00 96.50 158 ALA A CA 1
ATOM 1212 C C . ALA A 1 158 ? -32.410 -8.417 37.279 1.00 96.50 158 ALA A C 1
ATOM 1214 O O . ALA A 1 158 ? -33.233 -8.842 38.085 1.00 96.50 158 ALA A O 1
ATOM 1215 N N . LEU A 1 159 ? -32.369 -7.129 36.926 1.00 96.94 159 LEU A N 1
ATOM 1216 C CA . LEU A 1 159 ? -33.290 -6.117 37.448 1.00 96.94 159 LEU A CA 1
ATOM 1217 C C . LEU A 1 159 ? -34.744 -6.414 37.084 1.00 96.94 159 LEU A C 1
ATOM 1219 O O . LEU A 1 159 ? -35.625 -6.290 37.931 1.00 96.94 159 LEU A O 1
ATOM 1223 N N . LYS A 1 160 ? -35.007 -6.819 35.837 1.00 97.00 160 LYS A N 1
ATOM 1224 C CA . LYS A 1 160 ? -36.358 -7.186 35.395 1.00 97.00 160 LYS A CA 1
ATOM 1225 C C . LYS A 1 160 ? -36.897 -8.382 36.179 1.00 97.00 160 LYS A C 1
ATOM 1227 O O . LYS A 1 160 ? -38.069 -8.384 36.548 1.00 97.00 160 LYS A O 1
ATOM 1232 N N . GLU A 1 161 ? -36.047 -9.366 36.449 1.00 97.19 161 GLU A N 1
ATOM 1233 C CA . GLU A 1 161 ? -36.417 -10.548 37.221 1.00 97.19 161 GLU A CA 1
ATOM 1234 C C . GLU A 1 161 ? -36.663 -10.217 38.697 1.00 97.19 161 GLU A C 1
ATOM 1236 O O . GLU A 1 161 ? -37.689 -10.601 39.257 1.00 97.19 161 GLU A O 1
ATOM 1241 N N . PHE A 1 162 ? -35.792 -9.409 39.303 1.00 96.25 162 PHE A N 1
ATOM 1242 C CA . PHE A 1 162 ? -35.988 -8.909 40.661 1.00 96.25 162 PHE A CA 1
ATOM 1243 C C . PHE A 1 162 ? -37.283 -8.094 40.792 1.00 96.25 162 PHE A C 1
ATOM 1245 O O . PHE A 1 162 ? -38.066 -8.308 41.717 1.00 96.25 162 PHE A O 1
ATOM 1252 N N . ALA A 1 163 ? -37.561 -7.201 39.836 1.00 96.38 163 ALA A N 1
ATOM 1253 C CA . ALA A 1 163 ? -38.797 -6.423 39.806 1.00 96.38 163 ALA A CA 1
ATOM 1254 C C . ALA A 1 163 ? -40.041 -7.320 39.692 1.00 96.38 163 ALA A C 1
ATOM 1256 O O . ALA A 1 163 ? -41.066 -7.037 40.314 1.00 96.38 163 ALA A O 1
ATOM 1257 N N . ARG A 1 164 ? -39.953 -8.419 38.929 1.00 97.19 164 ARG A N 1
ATOM 1258 C CA . ARG A 1 164 ? -41.024 -9.416 38.822 1.00 97.19 164 ARG A CA 1
ATOM 1259 C C . ARG A 1 164 ? -41.266 -10.123 40.157 1.00 97.19 164 ARG A C 1
ATOM 1261 O O . ARG A 1 164 ? -42.411 -10.164 40.597 1.00 97.19 164 ARG A O 1
ATOM 1268 N N . MET A 1 165 ? -40.209 -10.586 40.826 1.00 96.00 165 MET A N 1
ATOM 1269 C CA . MET A 1 165 ? -40.311 -11.211 42.152 1.00 96.00 165 MET A CA 1
ATOM 1270 C C . MET A 1 165 ? -40.909 -10.260 43.192 1.00 96.00 165 MET A C 1
ATOM 1272 O O . MET A 1 165 ? -41.818 -10.638 43.924 1.00 96.00 165 MET A O 1
ATOM 1276 N N . MET A 1 166 ? -40.443 -9.008 43.228 1.00 95.25 166 MET A N 1
ATOM 1277 C CA . MET A 1 166 ? -40.990 -7.982 44.119 1.00 95.25 166 MET A CA 1
ATOM 1278 C C . MET A 1 166 ? -42.480 -7.758 43.857 1.00 95.25 166 MET A C 1
ATOM 1280 O O . MET A 1 166 ? -43.272 -7.736 44.794 1.00 95.25 166 MET A O 1
ATOM 1284 N N . LYS A 1 167 ? -42.886 -7.646 42.587 1.00 95.19 167 LYS A N 1
ATOM 1285 C CA . LYS A 1 167 ? -44.297 -7.496 42.217 1.00 95.19 167 LYS A CA 1
ATOM 1286 C C . LYS A 1 167 ? -45.143 -8.678 42.700 1.00 95.19 167 LYS A C 1
ATOM 1288 O O . LYS A 1 167 ? -46.220 -8.459 43.245 1.00 95.19 167 LYS A O 1
ATOM 1293 N N . GLU A 1 168 ? -44.670 -9.906 42.506 1.00 96.19 168 GLU A N 1
ATOM 1294 C CA . GLU A 1 168 ? -45.355 -11.122 42.965 1.00 96.19 168 GLU A CA 1
ATOM 1295 C C . GLU A 1 168 ? -45.466 -11.160 44.501 1.00 96.19 168 GLU A C 1
ATOM 1297 O O . GLU A 1 168 ? -46.545 -11.436 45.024 1.00 96.19 168 GLU A O 1
ATOM 1302 N N . ALA A 1 169 ? -44.407 -10.784 45.226 1.00 95.25 169 ALA A N 1
ATOM 1303 C CA . ALA A 1 169 ? -44.421 -10.696 46.687 1.00 95.25 169 ALA A CA 1
ATOM 1304 C C . ALA A 1 169 ? -45.417 -9.641 47.204 1.00 95.25 169 ALA A C 1
ATOM 1306 O O . ALA A 1 169 ? -46.198 -9.925 48.109 1.00 95.25 169 ALA A O 1
ATOM 1307 N N . PHE A 1 170 ? -45.446 -8.446 46.605 1.00 94.12 170 PHE A N 1
ATOM 1308 C CA . PHE A 1 170 ? -46.414 -7.404 46.966 1.00 94.12 170 PHE A CA 1
ATOM 1309 C C . PHE A 1 170 ? -47.861 -7.826 46.692 1.00 94.12 170 PHE A C 1
ATOM 1311 O O . PHE A 1 170 ? -48.746 -7.521 47.489 1.00 94.12 170 PHE A O 1
ATOM 1318 N N . ILE A 1 171 ? -48.109 -8.547 45.593 1.00 95.06 171 ILE A N 1
ATOM 1319 C CA . ILE A 1 171 ? -49.431 -9.111 45.296 1.00 95.06 171 ILE A CA 1
ATOM 1320 C C . ILE A 1 171 ? -49.834 -10.119 46.378 1.00 95.06 171 ILE A C 1
ATOM 1322 O O . ILE A 1 171 ? -50.930 -10.002 46.917 1.00 95.06 171 ILE A O 1
ATOM 1326 N N . ALA A 1 172 ? -48.938 -11.034 46.759 1.00 95.19 172 ALA A N 1
ATOM 1327 C CA . ALA A 1 172 ? -49.213 -12.010 47.813 1.00 95.19 172 ALA A CA 1
ATOM 1328 C C . ALA A 1 172 ? -49.512 -11.341 49.168 1.00 95.19 172 ALA A C 1
ATOM 1330 O O . ALA A 1 172 ? -50.456 -11.725 49.854 1.00 95.19 172 ALA A O 1
ATOM 1331 N N . ILE A 1 173 ? -48.747 -10.305 49.535 1.00 94.44 173 ILE A N 1
ATOM 1332 C CA . ILE A 1 173 ? -48.977 -9.531 50.765 1.00 94.44 173 ILE A CA 1
ATOM 1333 C C . ILE A 1 173 ? -50.344 -8.845 50.725 1.00 94.44 173 ILE A C 1
ATOM 1335 O O . ILE A 1 173 ? -51.106 -8.940 51.685 1.00 94.44 173 ILE A O 1
ATOM 1339 N N . ARG A 1 174 ? -50.682 -8.172 49.619 1.00 92.31 174 ARG A N 1
ATOM 1340 C CA . ARG A 1 174 ? -51.991 -7.528 49.450 1.00 92.31 174 ARG A CA 1
ATOM 1341 C C . ARG A 1 174 ? -53.128 -8.535 49.624 1.00 92.31 174 ARG A C 1
ATOM 1343 O O . ARG A 1 174 ? -54.103 -8.227 50.304 1.00 92.31 174 ARG A O 1
ATOM 1350 N N . ASP A 1 175 ? -53.006 -9.709 49.015 1.00 93.25 175 ASP A N 1
ATOM 1351 C CA . ASP A 1 175 ? -54.049 -10.733 49.053 1.00 93.25 175 ASP A CA 1
ATOM 1352 C C . ASP A 1 175 ? -54.241 -11.274 50.487 1.00 93.25 175 ASP A C 1
ATOM 1354 O O . ASP A 1 175 ? -55.376 -11.353 50.956 1.00 93.25 175 ASP A O 1
ATOM 1358 N N . LEU A 1 176 ? -53.150 -11.485 51.240 1.00 93.62 176 LEU A N 1
ATOM 1359 C CA . LEU A 1 176 ? -53.190 -11.797 52.680 1.00 93.62 176 LEU A CA 1
ATOM 1360 C C . LEU A 1 176 ? -53.913 -10.717 53.501 1.00 93.62 176 LEU A C 1
ATOM 1362 O O . LEU A 1 176 ? -54.770 -11.024 54.330 1.00 93.62 176 LEU A O 1
ATOM 1366 N N . PHE A 1 177 ? -53.594 -9.439 53.277 1.00 92.94 177 PHE A N 1
ATOM 1367 C CA . PHE A 1 177 ? -54.261 -8.339 53.979 1.00 92.94 177 PHE A CA 1
ATOM 1368 C C . PHE A 1 177 ? -55.761 -8.283 53.672 1.00 92.94 177 PHE A C 1
ATOM 1370 O O . PHE A 1 177 ? -56.566 -8.056 54.578 1.00 92.94 177 PHE A O 1
ATOM 1377 N N . LEU A 1 178 ? -56.156 -8.514 52.417 1.00 88.50 178 LEU A N 1
ATOM 1378 C CA . LEU A 1 178 ? -57.565 -8.559 52.030 1.00 88.50 178 LEU A CA 1
ATOM 1379 C C . LEU A 1 178 ? -58.310 -9.712 52.713 1.00 88.50 178 LEU A C 1
ATOM 1381 O O . LEU A 1 178 ? -59.441 -9.506 53.161 1.00 88.50 178 LEU A O 1
ATOM 1385 N N . GLU A 1 179 ? -57.686 -10.884 52.853 1.00 92.88 179 GLU A N 1
ATOM 1386 C CA . GLU A 1 179 ? -58.257 -12.005 53.609 1.00 92.88 179 GLU A CA 1
ATOM 1387 C C . GLU A 1 179 ? -58.479 -11.646 55.083 1.00 92.88 179 GLU A C 1
ATOM 1389 O O . GLU A 1 179 ? -59.575 -11.863 55.608 1.00 92.88 179 GLU A O 1
ATOM 1394 N N . ILE A 1 180 ? -57.487 -11.030 55.736 1.00 92.88 180 ILE A N 1
ATOM 1395 C CA . ILE A 1 180 ? -57.592 -10.590 57.137 1.00 92.88 180 ILE A CA 1
ATOM 1396 C C . ILE A 1 180 ? -58.731 -9.579 57.303 1.00 92.88 180 ILE A C 1
ATOM 1398 O O . ILE A 1 180 ? -59.575 -9.734 58.187 1.00 92.88 180 ILE A O 1
ATOM 1402 N N . ILE A 1 181 ? -58.800 -8.564 56.435 1.00 88.50 181 ILE A N 1
ATOM 1403 C CA . ILE A 1 181 ? -59.873 -7.561 56.465 1.00 88.50 181 ILE A CA 1
ATOM 1404 C C . ILE A 1 181 ? -61.240 -8.232 56.299 1.00 88.50 181 ILE A C 1
ATOM 1406 O O . ILE A 1 181 ? -62.198 -7.868 56.986 1.00 88.50 181 ILE A O 1
ATOM 1410 N N . ASN A 1 182 ? -61.350 -9.216 55.406 1.00 88.56 182 ASN A N 1
ATOM 1411 C CA . ASN A 1 182 ? -62.602 -9.930 55.191 1.00 88.56 182 ASN A CA 1
ATOM 1412 C C . ASN A 1 182 ? -63.005 -10.758 56.424 1.00 88.56 182 ASN A C 1
ATOM 1414 O O . ASN A 1 182 ? -64.167 -10.727 56.824 1.00 88.56 182 ASN A O 1
ATOM 1418 N N . ALA A 1 183 ? -62.050 -11.420 57.084 1.00 91.81 183 ALA A N 1
ATOM 1419 C CA . ALA A 1 183 ? -62.296 -12.144 58.330 1.00 91.81 183 ALA A CA 1
ATOM 1420 C C . ALA A 1 183 ? -62.769 -11.207 59.455 1.00 91.81 183 ALA A C 1
ATOM 1422 O O . ALA A 1 183 ? -63.759 -11.497 60.128 1.00 91.81 183 ALA A O 1
ATOM 1423 N N . ILE A 1 184 ? -62.123 -10.045 59.613 1.00 89.19 184 ILE A N 1
ATOM 1424 C CA . ILE A 1 184 ? -62.529 -9.017 60.581 1.00 89.19 184 ILE A CA 1
ATOM 1425 C C . ILE A 1 184 ? -63.970 -8.567 60.309 1.00 89.19 184 ILE A C 1
ATOM 1427 O O . ILE A 1 184 ? -64.780 -8.523 61.234 1.00 89.19 184 ILE A O 1
ATOM 1431 N N . LYS A 1 185 ? -64.330 -8.296 59.046 1.00 87.12 185 LYS A N 1
ATOM 1432 C CA . LYS A 1 185 ? -65.708 -7.929 58.673 1.00 87.12 185 LYS A CA 1
ATOM 1433 C C . LYS A 1 185 ? -66.723 -8.988 59.097 1.00 87.12 185 LYS A C 1
ATOM 1435 O O . LYS A 1 185 ? -67.753 -8.624 59.658 1.00 87.12 185 LYS A O 1
ATOM 1440 N N . VAL A 1 186 ? -66.429 -10.270 58.871 1.00 91.56 186 VAL A N 1
ATOM 1441 C CA . VAL A 1 186 ? -67.311 -11.377 59.279 1.00 91.56 186 VAL A CA 1
ATOM 1442 C C . VAL A 1 186 ? -67.501 -11.394 60.799 1.00 91.56 186 VAL A C 1
ATOM 1444 O O . VAL A 1 186 ? -68.631 -11.507 61.274 1.00 91.56 186 VAL A O 1
ATOM 1447 N N . VAL A 1 187 ? -66.425 -11.215 61.572 1.00 91.81 187 VAL A N 1
ATOM 1448 C CA . VAL A 1 187 ? -66.497 -11.169 63.043 1.00 91.81 187 VAL A CA 1
ATOM 1449 C C . VAL A 1 187 ? -67.321 -9.975 63.529 1.00 91.81 187 VAL A C 1
ATOM 1451 O O . VAL A 1 187 ? -68.180 -10.145 64.391 1.00 91.81 187 VAL A O 1
ATOM 1454 N N . PHE A 1 188 ? -67.119 -8.779 62.966 1.00 85.44 188 PHE A N 1
ATOM 1455 C CA . PHE A 1 188 ? -67.903 -7.594 63.335 1.00 85.44 188 PHE A CA 1
ATOM 1456 C C . PHE A 1 188 ? -69.382 -7.727 62.958 1.00 85.44 188 PHE A C 1
ATOM 1458 O O . PHE A 1 188 ? -70.243 -7.319 63.735 1.00 85.44 188 PHE A O 1
ATOM 1465 N N . GLN A 1 189 ? -69.694 -8.327 61.806 1.00 83.75 189 GLN A N 1
ATOM 1466 C CA . GLN A 1 189 ? -71.076 -8.625 61.419 1.00 83.75 189 GLN A CA 1
ATOM 1467 C C . GLN A 1 189 ? -71.742 -9.586 62.411 1.00 83.75 189 GLN A C 1
ATOM 1469 O O . GLN A 1 189 ? -72.876 -9.350 62.830 1.00 83.75 189 GLN A O 1
ATOM 1474 N N . TRP A 1 190 ? -71.031 -10.633 62.841 1.00 90.12 190 TRP A N 1
ATOM 1475 C CA . TRP A 1 190 ? -71.518 -11.550 63.873 1.00 90.12 190 TRP A CA 1
ATOM 1476 C C . TRP A 1 190 ? -71.704 -10.854 65.230 1.00 90.12 190 TRP A C 1
ATOM 1478 O O . TRP A 1 190 ? -72.744 -11.018 65.868 1.00 90.12 190 TRP A O 1
ATOM 1488 N N . LEU A 1 191 ? -70.743 -10.022 65.648 1.00 89.00 191 LEU A N 1
ATOM 1489 C CA . LEU A 1 191 ? -70.824 -9.261 66.897 1.00 89.00 191 LEU A CA 1
ATOM 1490 C C . LEU A 1 191 ? -72.027 -8.313 66.898 1.00 89.00 191 LEU A C 1
ATOM 1492 O O . LEU A 1 191 ? -72.757 -8.259 67.884 1.00 89.00 191 LEU A O 1
ATOM 1496 N N . HIS A 1 192 ? -72.268 -7.607 65.791 1.00 84.31 192 HIS A N 1
ATOM 1497 C CA . HIS A 1 192 ? -73.418 -6.716 65.657 1.00 84.31 192 HIS A CA 1
ATOM 1498 C C . HIS A 1 192 ? -74.740 -7.471 65.844 1.00 84.31 192 HIS A C 1
ATOM 1500 O O . HIS A 1 192 ? -75.620 -6.997 66.559 1.00 84.31 192 HIS A O 1
ATOM 1506 N N . SER A 1 193 ? -74.859 -8.677 65.276 1.00 86.88 193 SER A N 1
ATOM 1507 C CA . SER A 1 193 ? -76.038 -9.531 65.470 1.00 86.88 193 SER A CA 1
ATOM 1508 C C . SER A 1 193 ? -76.240 -9.918 66.942 1.00 86.88 193 SER A C 1
ATOM 1510 O O . SER A 1 193 ? -77.364 -9.895 67.443 1.00 86.88 193 SER A O 1
ATOM 1512 N N . ILE A 1 194 ? -75.163 -10.206 67.679 1.00 86.12 194 ILE A N 1
ATOM 1513 C CA . ILE A 1 194 ? -75.252 -10.490 69.120 1.00 86.12 194 ILE A CA 1
ATOM 1514 C C . ILE A 1 194 ? -75.659 -9.252 69.914 1.00 86.12 194 ILE A C 1
ATOM 1516 O O . ILE A 1 194 ? -76.516 -9.344 70.794 1.00 86.12 194 ILE A O 1
ATOM 1520 N N . VAL A 1 195 ? -75.061 -8.096 69.617 1.00 85.56 195 VAL A N 1
ATOM 1521 C CA . VAL A 1 195 ? -75.402 -6.827 70.273 1.00 85.56 195 VAL A CA 1
ATOM 1522 C C . VAL A 1 195 ? -76.874 -6.493 70.046 1.00 85.56 195 VAL A C 1
ATOM 1524 O O . VAL A 1 195 ? -77.546 -6.070 70.985 1.00 85.56 195 VAL A O 1
ATOM 1527 N N . GLU A 1 196 ? -77.405 -6.746 68.851 1.00 83.06 196 GLU A N 1
ATOM 1528 C CA . GLU A 1 196 ? -78.820 -6.563 68.525 1.00 83.06 196 GLU A CA 1
ATOM 1529 C C . GLU A 1 196 ? -79.729 -7.464 69.380 1.00 83.06 196 GLU A C 1
ATOM 1531 O O . GLU A 1 196 ? -80.657 -6.967 70.023 1.00 83.06 196 GLU A O 1
ATOM 1536 N N . VAL A 1 197 ? -79.418 -8.763 69.489 1.00 88.25 197 VAL A N 1
ATOM 1537 C CA . VAL A 1 197 ? -80.165 -9.707 70.346 1.00 88.25 197 VAL A CA 1
ATOM 1538 C C . VAL A 1 197 ? -80.114 -9.292 71.822 1.00 88.25 197 VAL A C 1
ATOM 1540 O O . VAL A 1 197 ? -81.132 -9.312 72.519 1.00 88.25 197 VAL A O 1
ATOM 1543 N N . CYS A 1 198 ? -78.945 -8.883 72.316 1.00 83.25 198 CYS A N 1
ATOM 1544 C CA . CYS A 1 198 ? -78.781 -8.420 73.694 1.00 83.25 198 CYS A CA 1
ATOM 1545 C C . CYS A 1 198 ? -79.550 -7.121 73.960 1.00 83.25 198 CYS A C 1
ATOM 1547 O O . CYS A 1 198 ? -80.227 -7.013 74.984 1.00 83.25 198 CYS A O 1
ATOM 1549 N N . THR A 1 199 ? -79.492 -6.166 73.030 1.00 82.75 199 THR A N 1
ATOM 1550 C CA . THR A 1 199 ? -80.198 -4.879 73.122 1.00 82.75 199 THR A CA 1
ATOM 1551 C C . THR A 1 199 ? -81.710 -5.085 73.095 1.00 82.75 199 THR A C 1
ATOM 1553 O O . THR A 1 199 ? -82.425 -4.459 73.875 1.00 82.75 199 THR A O 1
ATOM 1556 N N . SER A 1 200 ? -82.199 -6.021 72.275 1.00 83.88 200 SER A N 1
ATOM 1557 C CA . SER A 1 200 ? -83.611 -6.419 72.246 1.00 83.88 200 SER A CA 1
ATOM 1558 C C . SER A 1 200 ? -84.094 -6.959 73.598 1.00 83.88 200 SER A C 1
ATOM 1560 O O . SER A 1 200 ? -85.211 -6.654 74.015 1.00 83.88 200 SER A O 1
ATOM 1562 N N . LYS A 1 201 ? -83.263 -7.739 74.302 1.00 82.00 201 LYS A N 1
ATOM 1563 C CA . LYS A 1 201 ? -83.662 -8.422 75.542 1.00 82.00 201 LYS A CA 1
ATOM 1564 C C . LYS A 1 201 ? -83.429 -7.609 76.820 1.00 82.00 201 LYS A C 1
ATOM 1566 O O . LYS A 1 201 ? -84.186 -7.766 77.774 1.00 82.00 201 LYS A O 1
ATOM 1571 N N . TYR A 1 202 ? -82.395 -6.770 76.863 1.00 76.31 202 TYR A N 1
ATOM 1572 C CA . TYR A 1 202 ? -81.963 -6.058 78.075 1.00 76.31 202 TYR A CA 1
ATOM 1573 C C . TYR A 1 202 ? -81.975 -4.523 77.952 1.00 76.31 202 TYR A C 1
ATOM 1575 O O . TYR A 1 202 ? -81.682 -3.847 78.940 1.00 76.31 202 TYR A O 1
ATOM 1583 N N . GLY A 1 203 ? -82.336 -3.968 76.790 1.00 77.56 203 GLY A N 1
ATOM 1584 C CA . GLY A 1 203 ? -82.202 -2.538 76.492 1.00 77.56 203 GLY A CA 1
ATOM 1585 C C . GLY A 1 203 ? -80.755 -2.146 76.175 1.00 77.56 203 GLY A C 1
ATOM 1586 O O . GLY A 1 203 ? -79.832 -2.952 76.304 1.00 77.56 203 GLY A O 1
ATOM 1587 N N . SER A 1 204 ? -80.533 -0.908 75.732 1.00 81.56 204 SER A N 1
ATOM 1588 C CA . SER A 1 204 ? -79.179 -0.427 75.428 1.00 81.56 204 SER A CA 1
ATOM 1589 C C . SER A 1 204 ? -78.317 -0.295 76.701 1.00 81.56 204 SER A C 1
ATOM 1591 O O . SER A 1 204 ? -78.862 -0.122 77.797 1.00 81.56 204 SER A O 1
ATOM 1593 N N . PRO A 1 205 ? -76.971 -0.333 76.602 1.00 83.38 205 PRO A N 1
ATOM 1594 C CA . PRO A 1 205 ? -76.076 -0.155 77.754 1.00 83.38 205 PRO A CA 1
ATOM 1595 C C . PRO A 1 205 ? -76.370 1.127 78.544 1.00 83.38 205 PRO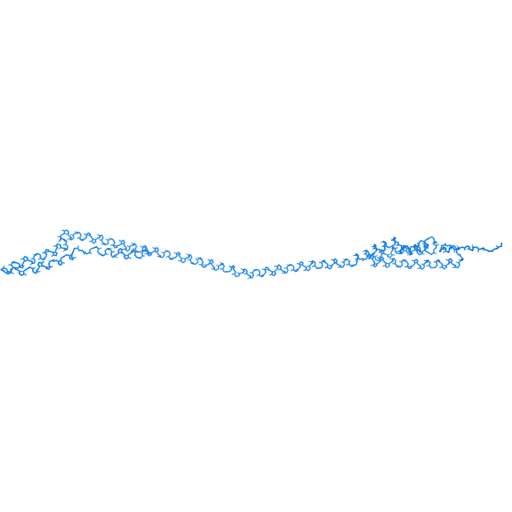 A C 1
ATOM 1597 O O . PRO A 1 205 ? -76.421 1.105 79.774 1.00 83.38 205 PRO A O 1
ATOM 1600 N N . TYR A 1 206 ? -76.666 2.214 77.826 1.00 83.06 206 TYR A N 1
ATOM 1601 C CA . TYR A 1 206 ? -77.133 3.475 78.395 1.00 83.06 206 TYR A CA 1
ATOM 1602 C C . TYR A 1 206 ? -78.415 3.296 79.216 1.00 83.06 206 TYR A C 1
ATOM 1604 O O . TYR A 1 206 ? -78.445 3.657 80.389 1.00 83.06 206 TYR A O 1
ATOM 1612 N N . GLN A 1 207 ? -79.449 2.677 78.629 1.00 83.56 207 GLN A N 1
ATOM 1613 C CA . GLN A 1 207 ? -80.737 2.457 79.297 1.00 83.56 207 GLN A CA 1
ATOM 1614 C C . GLN A 1 207 ? -80.594 1.599 80.556 1.00 83.56 207 GLN A C 1
ATOM 1616 O O . GLN A 1 207 ? -81.232 1.871 81.572 1.00 83.56 207 GLN A O 1
ATOM 1621 N N . ARG A 1 208 ? -79.744 0.569 80.509 1.00 84.12 208 ARG A N 1
ATOM 1622 C CA . ARG A 1 208 ? -79.479 -0.291 81.664 1.00 84.12 208 ARG A CA 1
ATOM 1623 C C . ARG A 1 208 ? -78.734 0.455 82.770 1.00 84.12 208 ARG A C 1
ATOM 1625 O O . ARG A 1 208 ? -79.084 0.289 83.935 1.00 84.12 208 ARG A O 1
ATOM 1632 N N . CYS A 1 209 ? -77.747 1.277 82.414 1.00 86.25 209 CYS A N 1
ATOM 1633 C CA . CYS A 1 209 ? -77.032 2.121 83.368 1.00 86.25 209 CYS A CA 1
ATOM 1634 C C . CYS A 1 209 ? -77.992 3.100 84.047 1.00 86.25 209 CYS A C 1
ATOM 1636 O O . CYS A 1 209 ? -78.076 3.128 85.273 1.00 86.25 209 CYS A O 1
ATOM 1638 N N . THR A 1 210 ? -78.790 3.836 83.265 1.00 88.69 210 THR A N 1
ATOM 1639 C CA . THR A 1 210 ? -79.746 4.799 83.821 1.00 88.69 210 THR A CA 1
ATOM 1640 C C . THR A 1 210 ? -80.771 4.120 84.715 1.00 88.69 210 THR A C 1
ATOM 1642 O O . THR A 1 210 ? -81.056 4.646 85.784 1.00 88.69 210 THR A O 1
ATOM 1645 N N . LYS A 1 211 ? -81.250 2.931 84.324 1.00 87.44 211 LYS A N 1
ATOM 1646 C CA . LYS A 1 211 ? -82.206 2.152 85.113 1.00 87.44 211 LYS A CA 1
ATOM 1647 C C . LYS A 1 211 ? -81.634 1.719 86.464 1.00 87.44 211 LYS A C 1
ATOM 1649 O O . LYS A 1 211 ? -82.320 1.841 87.463 1.00 87.44 211 LYS A O 1
ATOM 1654 N N . ALA A 1 212 ? -80.380 1.271 86.518 1.00 87.69 212 ALA A N 1
ATOM 1655 C CA . ALA A 1 212 ? -79.751 0.883 87.782 1.00 87.69 212 ALA A CA 1
ATOM 1656 C C . ALA A 1 212 ? -79.593 2.068 88.754 1.00 87.69 212 ALA A C 1
ATOM 1658 O O . ALA A 1 212 ? -79.743 1.897 89.962 1.00 87.69 212 ALA A O 1
ATOM 1659 N N . PHE A 1 213 ? -79.306 3.267 88.234 1.00 88.50 213 PHE A N 1
ATOM 1660 C CA . PHE A 1 213 ? -79.274 4.484 89.048 1.00 88.50 213 PHE A CA 1
ATOM 1661 C C . PHE A 1 213 ? -80.673 4.936 89.475 1.00 88.50 213 PHE A C 1
ATOM 1663 O O . PHE A 1 213 ? -80.820 5.379 90.608 1.00 88.50 213 PHE A O 1
ATOM 1670 N N . ASP A 1 214 ? -81.683 4.797 88.613 1.00 88.50 214 ASP A N 1
ATOM 1671 C CA . ASP A 1 214 ? -83.080 5.079 88.968 1.00 88.50 214 ASP A CA 1
ATOM 1672 C C . ASP A 1 214 ? -83.566 4.144 90.085 1.00 88.50 214 ASP A C 1
ATOM 1674 O O . ASP A 1 214 ? -84.024 4.625 91.118 1.00 88.50 214 ASP A O 1
ATOM 1678 N N . ASP A 1 215 ? -83.327 2.834 89.957 1.00 88.81 215 ASP A N 1
ATOM 1679 C CA . ASP A 1 215 ? -83.672 1.842 90.985 1.00 88.81 215 ASP A CA 1
ATOM 1680 C C . ASP A 1 215 ? -82.960 2.141 92.331 1.00 88.81 215 ASP A C 1
ATOM 1682 O O . ASP A 1 215 ? -83.526 1.942 93.407 1.00 88.81 215 ASP A O 1
ATOM 1686 N N . ALA A 1 216 ? -81.718 2.646 92.297 1.00 86.50 216 ALA A N 1
ATOM 1687 C CA . ALA A 1 216 ? -80.964 3.023 93.498 1.00 86.50 216 ALA A CA 1
ATOM 1688 C C . ALA A 1 216 ? -81.464 4.325 94.150 1.00 86.50 216 ALA A C 1
ATOM 1690 O O . ALA A 1 216 ? -81.413 4.459 95.376 1.00 86.50 216 ALA A O 1
ATOM 1691 N N . ILE A 1 217 ? -81.933 5.285 93.347 1.00 85.31 217 ILE A N 1
ATOM 1692 C CA . ILE A 1 217 ? -82.581 6.506 93.842 1.00 85.31 217 ILE A CA 1
ATOM 1693 C C . ILE A 1 217 ? -83.883 6.127 94.554 1.00 85.31 217 ILE A C 1
ATOM 1695 O O . ILE A 1 217 ? -84.094 6.561 95.689 1.00 85.31 217 ILE A O 1
ATOM 1699 N N . ASP A 1 218 ? -84.688 5.254 93.948 1.00 86.56 218 ASP A N 1
ATOM 1700 C CA . ASP A 1 218 ? -85.955 4.791 94.518 1.00 86.56 218 ASP A CA 1
ATOM 1701 C C . ASP A 1 218 ? -85.753 4.063 95.863 1.00 86.56 218 ASP A C 1
ATOM 1703 O O . ASP A 1 218 ? -86.423 4.379 96.853 1.00 86.56 218 ASP A O 1
ATOM 1707 N N . ASP A 1 219 ? -84.779 3.146 95.953 1.00 86.81 219 ASP A N 1
ATOM 1708 C CA . ASP A 1 219 ? -84.461 2.428 97.202 1.00 86.81 219 ASP A CA 1
ATOM 1709 C C . ASP A 1 219 ? -83.903 3.371 98.294 1.00 86.81 219 ASP A C 1
ATOM 1711 O O . ASP A 1 219 ? -84.204 3.215 99.484 1.00 86.81 219 ASP A O 1
ATOM 1715 N N . CYS A 1 220 ? -83.139 4.400 97.905 1.00 84.50 220 CYS A N 1
ATOM 1716 C CA . CYS A 1 220 ? -82.654 5.441 98.818 1.00 84.50 220 CYS A CA 1
ATOM 1717 C C . CYS A 1 220 ? -83.814 6.253 99.410 1.00 84.50 220 CYS A C 1
ATOM 1719 O O . CYS A 1 220 ? -83.897 6.434 100.631 1.00 84.50 220 CYS A O 1
ATOM 1721 N N . GLU A 1 221 ? -84.739 6.713 98.563 1.00 84.00 221 GLU A N 1
ATOM 1722 C CA . GLU A 1 221 ? -85.888 7.502 99.003 1.00 84.00 221 GLU A CA 1
ATOM 1723 C C . GLU A 1 221 ? -86.823 6.715 99.922 1.00 84.00 221 GLU A C 1
ATOM 1725 O O . GLU A 1 221 ? -87.380 7.285 100.869 1.00 84.00 221 GLU A O 1
ATOM 1730 N N . GLN A 1 222 ? -86.983 5.414 99.668 1.00 85.19 222 GLN A N 1
ATOM 1731 C CA . GLN A 1 222 ? -87.821 4.539 100.480 1.00 85.19 222 GLN A CA 1
ATOM 1732 C C . GLN A 1 222 ? -87.253 4.347 101.894 1.00 85.19 222 GLN A C 1
ATOM 1734 O O . GLN A 1 222 ? -88.012 4.323 102.864 1.00 85.19 222 GLN A O 1
ATOM 1739 N N . LYS A 1 223 ? -85.926 4.247 102.034 1.00 85.06 223 LYS A N 1
ATOM 1740 C CA . LYS A 1 223 ? -85.261 3.997 103.326 1.00 85.06 223 LYS A CA 1
ATOM 1741 C C . LYS A 1 223 ? -85.043 5.256 104.167 1.00 85.06 223 LYS A C 1
ATOM 1743 O O . LYS A 1 223 ? -85.030 5.164 105.391 1.00 85.06 223 LYS A O 1
ATOM 1748 N N . MET A 1 224 ? -84.879 6.424 103.540 1.00 76.25 224 MET A N 1
ATOM 1749 C CA . MET A 1 224 ? -84.447 7.656 104.226 1.00 76.25 224 MET A CA 1
ATOM 1750 C C . MET A 1 224 ? -85.585 8.561 104.730 1.00 76.25 224 MET A C 1
ATOM 1752 O O . MET A 1 224 ? -85.322 9.540 105.432 1.00 76.25 224 MET A O 1
ATOM 1756 N N . GLY A 1 225 ? -86.851 8.244 104.436 1.00 75.56 225 GLY A N 1
ATOM 1757 C CA . GLY A 1 225 ? -88.022 8.869 105.069 1.00 75.56 225 GLY A CA 1
ATOM 1758 C C . GLY A 1 225 ? -88.069 10.402 104.957 1.00 75.56 225 GLY A C 1
ATOM 1759 O O . GLY A 1 225 ? -88.413 10.935 103.910 1.00 75.56 225 GLY A O 1
ATOM 1760 N N . VAL A 1 226 ? -87.765 11.122 106.044 1.00 72.31 226 VAL A N 1
ATOM 1761 C CA . VAL A 1 226 ? -87.786 12.604 106.107 1.00 72.31 226 VAL A CA 1
ATOM 1762 C C . VAL A 1 226 ? -86.512 13.233 105.505 1.00 72.31 226 VAL A C 1
ATOM 1764 O O . VAL A 1 226 ? -86.529 14.386 105.084 1.00 72.31 226 VAL A O 1
ATOM 1767 N N . PHE A 1 227 ? -85.414 12.477 105.385 1.00 75.06 227 PHE A N 1
ATOM 1768 C CA . PHE A 1 227 ? -84.110 12.956 104.898 1.00 75.06 227 PHE A CA 1
ATOM 1769 C C . PHE A 1 227 ? -83.869 12.693 103.396 1.00 75.06 227 PHE A C 1
ATOM 1771 O O . PHE A 1 227 ? -82.726 12.544 102.965 1.00 75.06 227 PHE A O 1
ATOM 1778 N N . LYS A 1 228 ? -84.927 12.658 102.570 1.00 72.62 228 LYS A N 1
ATOM 1779 C CA . LYS A 1 228 ? -84.838 12.350 101.121 1.00 72.62 228 LYS A CA 1
ATOM 1780 C C . LYS A 1 228 ? -83.905 13.260 100.326 1.00 72.62 228 LYS A C 1
ATOM 1782 O O . LYS A 1 228 ? -83.360 12.833 99.314 1.00 72.62 228 LYS A O 1
ATOM 1787 N N . PHE A 1 229 ? -83.680 14.491 100.788 1.00 75.44 229 PHE A N 1
ATOM 1788 C CA . PHE A 1 229 ? -82.793 15.439 100.107 1.00 75.44 229 PHE A CA 1
ATOM 1789 C C . PHE A 1 229 ? -81.362 14.896 99.917 1.00 75.44 229 PHE A C 1
ATOM 1791 O O . PHE A 1 229 ? -80.677 15.305 98.985 1.00 75.44 229 PHE A O 1
ATOM 1798 N N . LEU A 1 230 ? -80.921 13.940 100.748 1.00 75.88 230 LEU A N 1
ATOM 1799 C CA . LEU A 1 230 ? -79.601 13.310 100.633 1.00 75.88 230 LEU A CA 1
ATOM 1800 C C . LEU A 1 230 ? -79.463 12.392 99.402 1.00 75.88 230 LEU A C 1
ATOM 1802 O O . LEU A 1 230 ? -7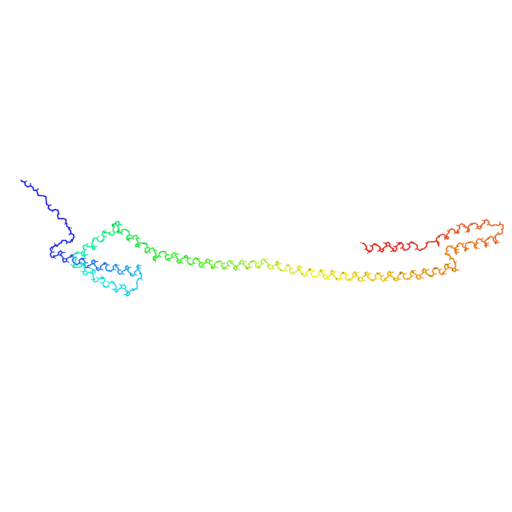8.344 12.159 98.948 1.00 75.88 230 LEU A O 1
ATOM 1806 N N . CYS A 1 231 ? -80.568 11.915 98.816 1.00 81.62 231 CYS A N 1
ATOM 1807 C CA . CYS A 1 231 ? -80.539 11.028 97.646 1.00 81.62 231 CYS A CA 1
ATOM 1808 C C . CYS A 1 231 ? -80.210 11.768 96.328 1.00 81.62 231 CYS A C 1
ATOM 1810 O O . CYS A 1 231 ? -79.832 11.130 95.347 1.00 81.62 231 CYS A O 1
ATOM 1812 N N . GLN A 1 232 ? -80.244 13.111 96.303 1.00 76.44 232 GLN A N 1
ATOM 1813 C CA . GLN A 1 232 ? -79.916 13.922 95.114 1.00 76.44 232 GLN A CA 1
ATOM 1814 C C . GLN A 1 232 ? -78.473 13.747 94.615 1.00 76.44 232 GLN A C 1
ATOM 1816 O O . GLN A 1 232 ? -78.199 13.941 93.429 1.00 76.44 232 GLN A O 1
ATOM 1821 N N . ILE A 1 233 ? -77.544 13.349 95.493 1.00 78.44 233 ILE A N 1
ATOM 1822 C CA . ILE A 1 233 ? -76.163 13.030 95.101 1.00 78.44 233 ILE A CA 1
ATOM 1823 C C . ILE A 1 233 ? -76.140 11.892 94.073 1.00 78.44 233 ILE A C 1
ATOM 1825 O O . ILE A 1 233 ? -75.378 11.956 93.110 1.00 78.44 233 ILE A O 1
ATOM 1829 N N . VAL A 1 234 ? -77.008 10.887 94.221 1.00 76.69 234 VAL A N 1
ATOM 1830 C CA . VAL A 1 234 ? -77.083 9.742 93.299 1.00 76.69 234 VAL A CA 1
ATOM 1831 C C . VAL A 1 234 ? -77.596 10.185 91.924 1.00 76.69 234 VAL A C 1
ATOM 1833 O O . VAL A 1 234 ? -77.089 9.734 90.898 1.00 76.69 234 VAL A O 1
ATOM 1836 N N . THR A 1 235 ? -78.517 11.153 91.882 1.00 76.38 235 THR A N 1
ATOM 1837 C CA . THR A 1 235 ? -79.000 11.770 90.637 1.00 76.38 235 THR A CA 1
ATOM 1838 C C . THR A 1 235 ? -77.890 12.502 89.879 1.00 76.38 235 THR A C 1
ATOM 1840 O O . THR A 1 235 ? -77.820 12.395 88.657 1.00 76.38 235 THR A O 1
ATOM 1843 N N . ALA A 1 236 ? -76.987 13.203 90.573 1.00 78.06 236 ALA A N 1
ATOM 1844 C CA . ALA A 1 236 ? -75.851 13.874 89.933 1.00 78.06 236 ALA A CA 1
ATOM 1845 C C . ALA A 1 236 ? -74.852 12.873 89.320 1.00 78.06 236 ALA A C 1
ATOM 1847 O O . ALA A 1 236 ? -74.293 13.121 88.252 1.00 78.06 236 ALA A O 1
ATOM 1848 N N . VAL A 1 237 ? -74.668 11.712 89.958 1.00 82.50 237 VAL A N 1
ATOM 1849 C CA . VAL A 1 237 ? -73.769 10.651 89.471 1.00 82.50 237 VAL A CA 1
ATOM 1850 C C . VAL A 1 237 ? -74.348 9.915 88.252 1.00 82.50 237 VAL A C 1
ATOM 1852 O O . VAL A 1 237 ? -73.587 9.378 87.449 1.00 82.50 237 VAL A O 1
ATOM 1855 N N . LYS A 1 238 ? -75.668 9.972 88.021 1.00 83.06 238 LYS A N 1
ATOM 1856 C CA . LYS A 1 238 ? -76.327 9.357 86.852 1.00 83.06 238 LYS A CA 1
ATOM 1857 C C . LYS A 1 238 ? -75.774 9.845 85.500 1.00 83.06 238 LYS A C 1
ATOM 1859 O O . LYS A 1 238 ? -75.834 9.097 84.525 1.00 83.06 238 LYS A O 1
ATOM 1864 N N . PHE A 1 239 ? -75.189 11.049 85.423 1.00 82.81 239 PHE A N 1
ATOM 1865 C CA . PHE A 1 239 ? -74.585 11.577 84.183 1.00 82.81 239 PHE A CA 1
ATOM 1866 C C . PHE A 1 239 ? -73.472 10.672 83.625 1.00 82.81 239 PHE A C 1
ATOM 1868 O O . PHE A 1 239 ? -73.258 10.637 82.413 1.00 82.81 239 PHE A O 1
ATOM 1875 N N . VAL A 1 240 ? -72.805 9.896 84.489 1.00 83.69 240 VAL A N 1
ATOM 1876 C CA . VAL A 1 240 ? -71.748 8.946 84.107 1.00 83.69 240 VAL A CA 1
ATOM 1877 C C . VAL A 1 240 ? -72.250 7.930 83.072 1.00 83.69 240 VAL A C 1
ATOM 1879 O O . VAL A 1 240 ? -71.468 7.444 82.257 1.00 83.69 240 VAL A O 1
ATOM 1882 N N . CYS A 1 241 ? -73.559 7.660 83.025 1.00 84.62 241 CYS A N 1
ATOM 1883 C CA . CYS A 1 241 ? -74.150 6.773 82.029 1.00 84.62 241 CYS A CA 1
ATOM 1884 C C . CYS A 1 241 ? -74.028 7.275 80.579 1.00 84.62 241 CYS A C 1
ATOM 1886 O O . CYS A 1 241 ? -74.079 6.441 79.680 1.00 84.62 241 CYS A O 1
ATOM 1888 N N . GLU A 1 242 ? -73.818 8.574 80.313 1.00 81.31 242 GLU A N 1
ATOM 1889 C CA . GLU A 1 242 ? -73.612 9.092 78.941 1.00 81.31 242 GLU A CA 1
ATOM 1890 C C . GLU A 1 242 ? -72.369 8.506 78.257 1.00 81.31 242 GLU A C 1
ATOM 1892 O O . GLU A 1 242 ? -72.326 8.398 77.033 1.00 81.31 242 GLU A O 1
ATOM 1897 N N . ILE A 1 243 ? -71.392 8.035 79.035 1.00 77.25 243 ILE A N 1
ATOM 1898 C CA . ILE A 1 243 ? -70.205 7.346 78.513 1.00 77.25 243 ILE A CA 1
ATOM 1899 C C . ILE A 1 243 ? -70.612 6.057 77.777 1.00 77.25 243 ILE A C 1
ATOM 1901 O O . ILE A 1 243 ? -70.060 5.727 76.732 1.00 77.25 243 ILE A O 1
ATOM 1905 N N . ALA A 1 244 ? -71.661 5.373 78.246 1.00 73.44 244 ALA A N 1
ATOM 1906 C CA . ALA A 1 244 ? -72.156 4.129 77.654 1.00 73.44 244 ALA A CA 1
ATOM 1907 C C . ALA A 1 244 ? -72.940 4.329 76.337 1.00 73.44 244 ALA A C 1
ATOM 1909 O O . ALA A 1 244 ? -73.501 3.372 75.796 1.00 73.44 244 ALA A O 1
ATOM 1910 N N . ARG A 1 245 ? -73.025 5.564 75.823 1.00 71.50 245 ARG A N 1
ATOM 1911 C CA . ARG A 1 245 ? -73.729 5.898 74.577 1.00 71.50 245 ARG A CA 1
ATOM 1912 C C . ARG A 1 245 ? -72.865 5.722 73.323 1.00 71.50 245 ARG A C 1
ATOM 1914 O O . ARG A 1 245 ? -73.418 5.636 72.230 1.00 71.50 245 ARG A O 1
ATOM 1921 N N . SER A 1 246 ? -71.538 5.671 73.448 1.00 61.50 246 SER A N 1
ATOM 1922 C CA . SER A 1 246 ? -70.624 5.774 72.305 1.00 61.50 246 SER A CA 1
ATOM 1923 C C . SER A 1 246 ? -69.386 4.887 72.465 1.00 61.50 246 SER A C 1
ATOM 1925 O O . SER A 1 246 ? -68.340 5.370 72.882 1.00 61.50 246 SER A O 1
ATOM 1927 N N . GLU A 1 247 ? -69.467 3.614 72.067 1.00 55.84 247 GLU A N 1
ATOM 1928 C CA . GLU A 1 247 ? -68.269 2.750 71.987 1.00 55.84 247 GLU A CA 1
ATOM 1929 C C . GLU A 1 247 ? -67.949 2.205 70.584 1.00 55.84 247 GLU A C 1
ATOM 1931 O O . GLU A 1 247 ? -66.888 1.625 70.387 1.00 55.84 247 GLU A O 1
ATOM 1936 N N . TYR A 1 248 ? -68.788 2.426 69.565 1.00 56.44 248 TYR A N 1
ATOM 1937 C CA . TYR A 1 248 ? -68.568 1.803 68.246 1.00 56.44 248 TYR A CA 1
ATOM 1938 C C . TYR A 1 248 ? -68.005 2.741 67.166 1.00 56.44 248 TYR A C 1
ATOM 1940 O O . TYR A 1 248 ? -67.474 2.261 66.166 1.00 56.44 248 TYR A O 1
ATOM 1948 N N . THR A 1 249 ? -68.077 4.063 67.342 1.00 54.62 249 THR A N 1
ATOM 1949 C CA . THR A 1 249 ? -67.769 5.006 66.249 1.00 54.62 249 THR A CA 1
ATOM 1950 C C . THR A 1 249 ? -66.287 5.395 66.173 1.00 54.62 249 THR A C 1
ATOM 1952 O O . THR A 1 249 ? -65.754 5.511 65.072 1.00 54.62 249 THR A O 1
ATOM 1955 N N . GLU A 1 250 ? -65.583 5.543 67.301 1.00 54.16 250 GLU A N 1
ATOM 1956 C CA . GLU A 1 250 ? -64.167 5.963 67.292 1.00 54.16 250 GLU A CA 1
ATOM 1957 C C . GLU A 1 250 ? -63.214 4.869 66.787 1.00 54.16 250 GLU A C 1
ATOM 1959 O O . GLU A 1 250 ? -62.285 5.160 66.033 1.00 54.16 250 GLU A O 1
ATOM 1964 N N . PHE A 1 251 ? -63.469 3.599 67.118 1.00 53.62 251 PHE A N 1
ATOM 1965 C CA . PHE A 1 251 ? -62.576 2.495 66.745 1.00 53.62 251 PHE A CA 1
ATOM 1966 C C . PHE A 1 251 ? -62.580 2.216 65.230 1.00 53.62 251 PHE A C 1
ATOM 1968 O O . PHE A 1 251 ? -61.542 1.915 64.641 1.00 53.62 251 PHE A O 1
ATOM 1975 N N . VAL A 1 252 ? -63.738 2.372 64.574 1.00 57.91 252 VAL A N 1
ATOM 1976 C CA . VAL A 1 252 ? -63.874 2.183 63.118 1.00 57.91 252 VAL A CA 1
ATOM 1977 C C . VAL A 1 252 ? -63.189 3.316 62.349 1.00 57.91 252 VAL A C 1
ATOM 1979 O O . VAL A 1 252 ? -62.503 3.051 61.363 1.00 57.91 252 VAL A O 1
ATOM 1982 N N . ILE A 1 253 ? -63.301 4.564 62.820 1.00 58.91 253 ILE A N 1
ATOM 1983 C CA . ILE A 1 253 ? -62.629 5.717 62.199 1.00 58.91 253 ILE A CA 1
ATOM 1984 C C . ILE A 1 253 ? -61.103 5.570 62.306 1.00 58.91 253 ILE A C 1
ATOM 1986 O O . ILE A 1 253 ? -60.411 5.746 61.302 1.00 58.91 253 ILE A O 1
ATOM 1990 N N . PHE A 1 254 ? -60.588 5.155 63.469 1.00 59.69 254 PHE A N 1
ATOM 1991 C CA . PHE A 1 254 ? -59.153 4.948 63.692 1.00 59.69 254 PHE A CA 1
ATOM 1992 C C . PHE A 1 254 ? -58.568 3.855 62.778 1.00 59.69 254 PHE A 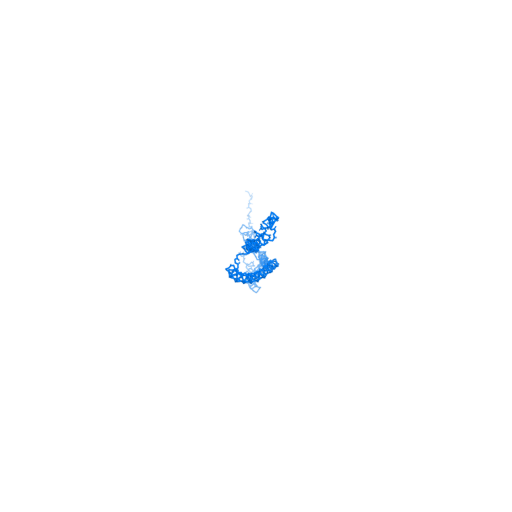C 1
ATOM 1994 O O . PHE A 1 254 ? -57.547 4.066 62.126 1.00 59.69 254 PHE A O 1
ATOM 2001 N N . LEU A 1 255 ? -59.267 2.721 62.634 1.00 56.88 255 LEU A N 1
ATOM 2002 C CA . LEU A 1 255 ? -58.861 1.631 61.736 1.00 56.88 255 LEU A CA 1
ATOM 2003 C C . LEU A 1 255 ? -58.871 2.038 60.255 1.00 56.88 255 LEU A C 1
ATOM 2005 O O . LEU A 1 255 ? -57.986 1.635 59.503 1.00 56.88 255 LEU A O 1
ATOM 2009 N N . THR A 1 256 ? -59.849 2.838 59.820 1.00 58.06 256 THR A N 1
ATOM 2010 C CA . THR A 1 256 ? -59.910 3.292 58.418 1.00 58.06 256 THR A CA 1
ATOM 2011 C C . THR A 1 256 ? -58.826 4.307 58.055 1.00 58.06 256 THR A C 1
ATOM 2013 O O . THR A 1 256 ? -58.357 4.293 56.919 1.00 58.06 256 THR A O 1
ATOM 2016 N N . TRP A 1 257 ? -58.397 5.151 58.999 1.00 61.12 257 TRP A N 1
ATOM 2017 C CA . TRP A 1 257 ? -57.333 6.139 58.783 1.00 61.12 257 TRP A CA 1
ATOM 2018 C C . TRP A 1 257 ? -55.937 5.501 58.707 1.00 61.12 257 TRP A C 1
ATOM 2020 O O . TRP A 1 257 ? -55.165 5.837 57.813 1.00 61.12 257 TRP A O 1
ATOM 2030 N N . GLU A 1 258 ? -55.638 4.530 59.573 1.00 57.12 258 GLU A N 1
ATOM 2031 C CA . GLU A 1 258 ? -54.369 3.779 59.560 1.00 57.12 258 GLU A CA 1
ATOM 2032 C C . GLU A 1 258 ? -54.199 2.932 58.284 1.00 57.12 258 GLU A C 1
ATOM 2034 O O . GLU A 1 258 ? -53.127 2.901 57.679 1.00 57.12 258 GLU A O 1
ATOM 2039 N N . LEU A 1 259 ? -55.277 2.297 57.806 1.00 54.28 259 LEU A N 1
ATOM 2040 C CA . LEU A 1 259 ? -55.256 1.524 56.557 1.00 54.28 259 LEU A CA 1
ATOM 2041 C C . LEU A 1 259 ? -55.048 2.397 55.308 1.00 54.28 259 LEU A C 1
ATOM 2043 O O . LEU A 1 259 ? -54.466 1.921 54.335 1.00 54.28 259 LEU A O 1
ATOM 2047 N N . LEU A 1 260 ? -55.495 3.658 55.318 1.00 54.59 260 LEU A N 1
ATOM 2048 C CA . LEU A 1 260 ? -55.315 4.577 54.187 1.00 54.59 260 LEU A CA 1
ATOM 2049 C C . LEU A 1 260 ? -53.859 5.056 54.047 1.00 54.59 260 LEU A C 1
ATOM 2051 O O . LEU A 1 260 ? -53.401 5.263 52.928 1.00 54.59 260 LEU A O 1
ATOM 2055 N N . ILE A 1 261 ? -53.133 5.179 55.165 1.00 59.44 261 ILE A N 1
ATOM 2056 C CA . ILE A 1 261 ? -51.713 5.573 55.211 1.00 59.44 261 ILE A CA 1
ATOM 2057 C C . ILE A 1 261 ? -50.794 4.469 54.670 1.00 59.44 261 ILE A C 1
ATOM 2059 O O . ILE A 1 261 ? -49.742 4.760 54.119 1.00 59.44 261 ILE A O 1
ATOM 2063 N N . PHE A 1 262 ? -51.174 3.198 54.802 1.00 51.84 262 PHE A N 1
ATOM 2064 C CA . PHE A 1 262 ? -50.374 2.081 54.283 1.00 51.84 262 PHE A CA 1
ATOM 2065 C C . PHE A 1 262 ? -50.597 1.788 52.791 1.00 51.84 262 PHE A C 1
ATOM 2067 O O . PHE A 1 262 ? -49.830 1.031 52.195 1.00 51.84 262 PHE A O 1
ATOM 2074 N N . LEU A 1 263 ? -51.655 2.345 52.193 1.00 43.25 263 LEU A N 1
ATOM 2075 C CA . LEU A 1 263 ? -52.066 2.085 50.808 1.00 43.25 263 LEU A CA 1
ATOM 2076 C C . LEU A 1 263 ? -51.753 3.237 49.833 1.00 43.25 263 LEU A C 1
ATOM 2078 O O . LEU A 1 263 ? -51.871 3.020 48.625 1.00 43.25 263 LEU A O 1
ATOM 2082 N N . PHE A 1 264 ? -51.338 4.408 50.330 1.00 43.06 264 PHE A N 1
ATOM 2083 C CA . PHE A 1 264 ? -50.855 5.564 49.558 1.00 43.06 264 PHE A CA 1
ATOM 2084 C C . PHE A 1 264 ? -49.422 5.923 49.950 1.00 43.06 264 PHE A C 1
ATOM 2086 O O . PHE A 1 264 ? -48.640 6.249 49.027 1.00 43.06 264 PHE A O 1
#

Radius of gyration: 72.2 Å; chains: 1; bounding box: 140×55×179 Å